Protein AF-L8M7I9-F1 (afdb_monomer_lite)

pLDDT: mean 81.54, std 13.96, range [39.84, 97.38]

Sequence (229 aa):
MDALLEDIPALEISTTIVREIIPEVFIPEEVYRAIYQISPSYLQSMAIDAGFCDHYFDLRRRLELQYALLVVNTESKLYNPRLKSAVQLDLPTLARSTTNWSDIPTRLPSPDSSSDRDRQILNKLLQETPFVITLRQLGKQKSFLDSRALTTQQIATADTPENQIPNDITYAKTSIKIDGKINNCYAQEILKLDAQAQQTIIELHNKGILAGEKQWHQFLGFILKTFNI

Structure (mmCIF, N/CA/C/O backbone):
data_AF-L8M7I9-F1
#
_entry.id   AF-L8M7I9-F1
#
loop_
_atom_site.group_PDB
_atom_site.id
_atom_site.type_symbol
_atom_site.label_atom_id
_atom_site.label_alt_id
_atom_site.label_comp_id
_atom_site.label_asym_id
_atom_site.label_entity_id
_atom_site.label_seq_id
_atom_site.pdbx_PDB_ins_code
_atom_site.Cartn_x
_atom_site.Cartn_y
_atom_site.Cartn_z
_atom_site.occupancy
_atom_site.B_iso_or_equiv
_atom_site.auth_seq_id
_atom_site.auth_comp_id
_atom_site.auth_asym_id
_atom_site.auth_atom_id
_atom_site.pdbx_PDB_model_num
ATOM 1 N N . MET A 1 1 ? -10.726 -33.485 4.332 1.00 40.16 1 MET A N 1
ATOM 2 C CA . MET A 1 1 ? -11.201 -32.494 5.318 1.00 40.16 1 MET A CA 1
ATOM 3 C C . MET A 1 1 ? -10.102 -32.134 6.306 1.00 40.16 1 MET A C 1
ATOM 5 O O . MET A 1 1 ? -9.855 -30.950 6.454 1.00 40.16 1 MET A O 1
ATOM 9 N N . ASP A 1 2 ? -9.397 -33.105 6.890 1.00 40.22 2 ASP A N 1
ATOM 10 C CA . ASP A 1 2 ? -8.416 -32.822 7.953 1.00 40.22 2 ASP A CA 1
ATOM 11 C C . ASP A 1 2 ? -7.074 -32.256 7.447 1.00 40.22 2 ASP A C 1
ATOM 13 O O . ASP A 1 2 ? -6.585 -31.273 7.985 1.00 40.22 2 ASP A O 1
ATOM 17 N N . ALA A 1 3 ? -6.546 -32.738 6.318 1.00 45.53 3 ALA A N 1
ATOM 18 C CA . ALA A 1 3 ? -5.186 -32.396 5.868 1.00 45.53 3 ALA A CA 1
ATOM 19 C C . ALA A 1 3 ? -4.921 -30.920 5.469 1.00 45.53 3 ALA A C 1
ATOM 21 O O . ALA A 1 3 ? -3.769 -30.534 5.326 1.00 45.53 3 ALA A O 1
ATOM 22 N N . LEU A 1 4 ? -5.954 -30.095 5.245 1.00 48.16 4 LEU A N 1
ATOM 23 C CA . LEU A 1 4 ? -5.812 -28.666 4.882 1.00 48.16 4 LEU A CA 1
ATOM 24 C C . LEU A 1 4 ? -6.061 -27.727 6.078 1.00 48.16 4 LEU A C 1
ATOM 26 O O . LEU A 1 4 ? -5.721 -26.549 6.023 1.00 48.16 4 LEU A O 1
ATOM 30 N N . LEU A 1 5 ? -6.664 -28.260 7.145 1.00 48.69 5 LEU A N 1
ATOM 31 C CA . LEU A 1 5 ? -6.941 -27.579 8.413 1.00 48.69 5 LEU A CA 1
ATOM 32 C C . LEU A 1 5 ? -5.945 -27.995 9.512 1.00 48.69 5 LEU A C 1
ATOM 34 O O . LEU A 1 5 ? -5.753 -27.239 10.458 1.00 48.69 5 LEU A O 1
ATOM 38 N N . GLU A 1 6 ? -5.288 -29.153 9.374 1.00 48.12 6 GLU A N 1
ATOM 39 C CA . GLU A 1 6 ? -4.226 -29.645 10.269 1.00 48.12 6 GLU A CA 1
ATOM 40 C C . GLU A 1 6 ? -2.960 -28.773 10.250 1.00 48.12 6 GLU A C 1
ATOM 42 O O . GLU A 1 6 ? -2.233 -28.738 11.240 1.00 48.12 6 GLU A O 1
ATOM 47 N N . ASP A 1 7 ? -2.736 -28.016 9.172 1.00 45.84 7 ASP A N 1
ATOM 48 C CA . ASP A 1 7 ? -1.602 -27.092 9.030 1.00 45.84 7 ASP A CA 1
ATOM 49 C C . ASP A 1 7 ? -1.909 -25.662 9.508 1.00 45.84 7 ASP A C 1
ATOM 51 O O . ASP A 1 7 ? -1.082 -24.765 9.340 1.00 45.84 7 ASP A O 1
ATOM 55 N N . ILE A 1 8 ? -3.079 -25.413 10.112 1.00 48.72 8 ILE A N 1
ATOM 56 C CA . ILE A 1 8 ? -3.334 -24.149 10.808 1.00 48.72 8 ILE A CA 1
ATOM 57 C C . ILE A 1 8 ? -2.686 -24.267 12.191 1.00 48.72 8 ILE A C 1
ATOM 59 O O . ILE A 1 8 ? -3.246 -24.937 13.066 1.00 48.72 8 ILE A O 1
ATOM 63 N N . PRO A 1 9 ? -1.510 -23.652 12.429 1.00 49.12 9 PRO A N 1
ATOM 64 C CA . PRO A 1 9 ? -0.929 -23.662 13.759 1.00 49.12 9 PRO A CA 1
ATOM 65 C C . PRO A 1 9 ? -1.951 -22.999 14.685 1.00 49.12 9 PRO A C 1
ATOM 67 O O . PRO A 1 9 ? -2.486 -21.953 14.333 1.00 49.12 9 PRO A O 1
ATOM 70 N N . ALA A 1 10 ? -2.266 -23.671 15.795 1.00 59.22 10 ALA A N 1
ATOM 71 C CA . ALA A 1 10 ? -3.228 -23.289 16.832 1.00 59.22 10 ALA A CA 1
ATOM 72 C C . ALA A 1 10 ? -3.786 -21.856 16.717 1.00 59.22 10 ALA A C 1
ATOM 74 O O . ALA A 1 10 ? -3.022 -20.897 16.807 1.00 59.22 10 ALA A O 1
ATOM 75 N N . LEU A 1 11 ? -5.115 -21.735 16.574 1.00 61.16 11 LEU A N 1
ATOM 76 C CA . LEU A 1 11 ? -5.864 -20.471 16.539 1.00 61.16 11 LEU A CA 1
ATOM 77 C C . LEU A 1 11 ? -5.237 -19.418 17.470 1.00 61.16 11 LEU A C 1
ATOM 79 O O . LEU A 1 11 ? -5.323 -19.520 18.695 1.00 61.16 11 LEU A O 1
ATOM 83 N N . GLU A 1 12 ? -4.603 -18.407 16.878 1.00 65.19 12 GLU A N 1
ATOM 84 C CA . GLU A 1 12 ? -3.910 -17.356 17.615 1.00 65.19 12 GLU A CA 1
ATOM 85 C C . GLU A 1 12 ? -4.828 -16.140 17.700 1.00 65.19 12 GLU A C 1
ATOM 87 O O . GLU A 1 12 ? -5.110 -15.485 16.692 1.00 65.19 12 GLU A O 1
ATOM 92 N N . ILE A 1 13 ? -5.295 -15.839 18.912 1.00 73.44 13 ILE A N 1
ATOM 93 C CA . ILE A 1 13 ? -6.098 -14.648 19.184 1.00 73.44 13 ILE A CA 1
ATOM 94 C C . ILE A 1 13 ? -5.199 -13.611 19.849 1.00 73.44 13 ILE A C 1
ATOM 96 O O . ILE A 1 13 ? -4.779 -13.773 20.994 1.00 73.44 13 ILE A O 1
ATOM 100 N N . SER A 1 14 ? -4.923 -12.528 19.132 1.00 77.31 14 SER A N 1
ATOM 101 C CA . SER A 1 14 ? -4.227 -11.359 19.663 1.00 77.31 14 SER A CA 1
ATOM 102 C C . SER A 1 14 ? -5.232 -10.249 19.935 1.00 77.31 14 SER A C 1
ATOM 104 O O . SER A 1 14 ? -6.015 -9.907 19.055 1.00 77.31 14 SER A O 1
ATOM 106 N N . THR A 1 15 ? -5.192 -9.661 21.131 1.00 80.19 15 THR A N 1
ATOM 107 C CA . THR A 1 15 ? -5.939 -8.436 21.442 1.00 80.19 15 THR A CA 1
ATOM 108 C C . THR A 1 15 ? -4.951 -7.337 21.788 1.00 80.19 15 THR A C 1
ATOM 110 O O . THR A 1 15 ? -4.121 -7.509 22.678 1.00 80.19 15 THR A O 1
ATOM 113 N N . THR A 1 16 ? -5.029 -6.206 21.096 1.00 82.00 16 THR A N 1
ATOM 114 C CA . THR A 1 16 ? -4.127 -5.071 21.310 1.00 82.00 16 THR A CA 1
ATOM 115 C C . THR A 1 16 ? -4.903 -3.774 21.488 1.00 82.00 16 THR A C 1
ATOM 117 O O . THR A 1 16 ? -5.971 -3.586 20.906 1.00 82.00 16 THR A O 1
ATOM 120 N N . ILE A 1 17 ? -4.369 -2.869 22.308 1.00 79.56 17 ILE A N 1
ATOM 121 C CA . ILE A 1 17 ? -4.844 -1.487 22.376 1.00 79.56 17 ILE A CA 1
ATOM 122 C C . ILE A 1 17 ? -3.886 -0.662 21.525 1.00 79.56 17 ILE A C 1
ATOM 124 O O . ILE A 1 17 ? -2.680 -0.647 21.768 1.00 79.56 17 ILE A O 1
ATOM 128 N N . VAL A 1 18 ? -4.420 -0.022 20.494 1.00 76.44 18 VAL A N 1
ATOM 129 C CA . VAL A 1 18 ? -3.673 0.804 19.548 1.00 76.44 18 VAL A CA 1
ATOM 130 C C . VAL A 1 18 ? -4.063 2.255 19.734 1.00 76.44 18 VAL A C 1
ATOM 132 O O . VAL A 1 18 ? -5.172 2.549 20.160 1.00 76.44 18 VAL A O 1
ATOM 135 N N . ARG A 1 19 ? -3.167 3.176 19.382 1.00 71.38 19 ARG A N 1
ATOM 136 C CA . ARG A 1 19 ? -3.465 4.608 19.477 1.00 71.38 19 ARG A CA 1
ATOM 137 C C . ARG A 1 19 ? -4.706 4.995 18.672 1.00 71.38 19 ARG A C 1
ATOM 139 O O . ARG A 1 19 ? -5.503 5.762 19.161 1.00 71.38 19 ARG A O 1
ATOM 146 N N . GLU A 1 20 ? -4.851 4.462 17.463 1.00 72.44 20 GLU A N 1
ATOM 147 C CA . GLU A 1 20 ? -5.967 4.758 16.565 1.00 72.44 20 GLU A CA 1
ATOM 148 C C . GLU A 1 20 ? -6.210 3.552 15.649 1.00 72.44 20 GLU A C 1
ATOM 150 O O . GLU A 1 20 ? -5.264 2.866 15.244 1.00 72.44 20 GLU A O 1
ATOM 155 N N . ILE A 1 21 ? -7.473 3.292 15.307 1.00 71.38 21 ILE A N 1
ATOM 156 C CA . ILE A 1 21 ? -7.848 2.302 14.297 1.00 71.38 21 ILE A CA 1
ATOM 157 C C . ILE A 1 21 ? -8.252 3.033 13.020 1.00 71.38 21 ILE A C 1
ATOM 159 O O . ILE A 1 21 ? -9.272 3.710 12.981 1.00 71.38 21 ILE A O 1
ATOM 163 N N . ILE A 1 22 ? -7.485 2.823 11.952 1.00 66.38 22 ILE A N 1
ATOM 164 C CA . ILE A 1 22 ? -7.738 3.459 10.657 1.00 66.38 22 ILE A CA 1
ATOM 165 C C . ILE A 1 22 ? -8.688 2.568 9.820 1.00 66.38 22 ILE A C 1
ATOM 167 O O . ILE A 1 22 ? -8.378 1.380 9.605 1.00 66.38 22 ILE A O 1
ATOM 171 N N . PRO A 1 23 ? -9.840 3.091 9.343 1.00 57.62 23 PRO A N 1
ATOM 172 C CA . PRO A 1 23 ? -10.726 2.379 8.424 1.00 57.62 23 PRO A CA 1
ATOM 173 C C . PRO A 1 23 ? -10.006 2.111 7.096 1.00 57.62 23 PRO A C 1
ATOM 175 O O . PRO A 1 23 ? -9.506 3.021 6.442 1.00 57.62 23 PRO A O 1
ATOM 178 N N . GLU A 1 24 ? -9.931 0.847 6.678 1.00 62.91 24 GLU A N 1
ATOM 179 C CA . GLU A 1 24 ? -9.216 0.457 5.455 1.00 62.91 24 GLU A CA 1
ATOM 180 C C . GLU A 1 24 ? -10.168 0.388 4.254 1.00 62.91 24 GLU A C 1
ATOM 182 O O . GLU A 1 24 ? -10.513 -0.696 3.783 1.00 62.91 24 GLU A O 1
ATOM 187 N N . VAL A 1 25 ? -10.567 1.542 3.716 1.00 72.00 25 VAL A N 1
ATOM 188 C CA . VAL A 1 25 ? -11.048 1.592 2.328 1.00 72.00 25 VAL A CA 1
ATOM 189 C C . VAL A 1 25 ? -9.819 1.717 1.435 1.00 72.00 25 VAL A C 1
ATOM 191 O O . VAL A 1 25 ? -9.182 2.761 1.357 1.00 72.00 25 VAL A O 1
ATOM 194 N N . PHE A 1 26 ? -9.423 0.610 0.807 1.00 85.62 26 PHE A N 1
ATOM 195 C CA . PHE A 1 26 ? -8.284 0.603 -0.107 1.00 85.62 26 PHE A CA 1
ATOM 196 C C . PHE A 1 26 ? -8.758 0.812 -1.542 1.00 85.62 26 PHE A C 1
ATOM 198 O O . PHE A 1 26 ? -9.258 -0.122 -2.172 1.00 85.62 26 PHE A O 1
ATOM 205 N N . ILE A 1 27 ? -8.541 2.019 -2.057 1.00 90.69 27 ILE A N 1
ATOM 206 C CA . ILE A 1 27 ? -8.715 2.355 -3.469 1.00 90.69 27 ILE A CA 1
ATOM 207 C C . ILE A 1 27 ? -7.311 2.442 -4.092 1.00 90.69 27 ILE A C 1
ATOM 209 O O . ILE A 1 27 ? -6.554 3.353 -3.747 1.00 90.69 27 ILE A O 1
ATOM 213 N N . PRO A 1 28 ? -6.917 1.500 -4.977 1.00 93.12 28 PRO A N 1
ATOM 214 C CA . PRO A 1 28 ? -5.547 1.423 -5.486 1.00 93.12 28 PRO A CA 1
ATOM 215 C C . PRO A 1 28 ? -5.057 2.730 -6.111 1.00 93.12 28 PRO A C 1
ATOM 217 O O . PRO A 1 28 ? -3.949 3.166 -5.824 1.00 93.12 28 PRO A O 1
ATOM 220 N N . GLU A 1 29 ? -5.880 3.375 -6.936 1.00 94.25 29 GLU A N 1
ATOM 221 C CA . GLU A 1 29 ? -5.487 4.599 -7.637 1.00 94.25 29 GLU A CA 1
ATOM 222 C C . GLU A 1 29 ? -5.245 5.773 -6.677 1.00 94.25 29 GLU A C 1
ATOM 224 O O . GLU A 1 29 ? -4.268 6.504 -6.837 1.00 94.25 29 GLU A O 1
ATOM 229 N N . GLU A 1 30 ? -6.079 5.928 -5.647 1.00 94.12 30 GLU A N 1
ATOM 230 C CA . GLU A 1 30 ? -5.921 6.977 -4.634 1.00 94.12 30 GLU A CA 1
ATOM 231 C C . GLU A 1 30 ? -4.661 6.761 -3.799 1.00 94.12 30 GLU A C 1
ATOM 233 O O . GLU A 1 30 ? -3.869 7.684 -3.616 1.00 94.12 30 GLU A O 1
ATOM 238 N N . VAL A 1 31 ? -4.424 5.525 -3.350 1.00 94.69 31 VAL A N 1
ATOM 239 C CA . VAL A 1 31 ? -3.223 5.181 -2.578 1.00 94.69 31 VAL A CA 1
ATOM 240 C C . VAL A 1 31 ? -1.967 5.351 -3.427 1.00 94.69 31 VAL A C 1
ATOM 242 O O . VAL A 1 31 ? -0.975 5.913 -2.961 1.00 94.69 31 VAL A O 1
ATOM 245 N N . TYR A 1 32 ? -2.015 4.917 -4.688 1.00 97.38 32 TYR A N 1
ATOM 246 C CA . TYR A 1 32 ? -0.938 5.125 -5.648 1.00 97.38 32 TYR A CA 1
ATOM 247 C C . TYR A 1 32 ? -0.628 6.609 -5.811 1.00 97.38 32 TYR A C 1
ATOM 249 O O . TYR A 1 32 ? 0.518 7.009 -5.642 1.00 97.38 32 TYR A O 1
ATOM 257 N N . ARG A 1 33 ? -1.645 7.434 -6.073 1.00 96.12 33 ARG A N 1
ATOM 258 C CA . ARG A 1 33 ? -1.518 8.886 -6.225 1.00 96.12 33 ARG A CA 1
ATOM 259 C C . ARG A 1 33 ? -0.955 9.545 -4.965 1.00 96.12 33 ARG A C 1
ATOM 261 O O . ARG A 1 33 ? -0.038 10.352 -5.073 1.00 96.12 33 ARG A O 1
ATOM 268 N N . ALA A 1 34 ? -1.442 9.164 -3.787 1.00 94.56 34 ALA A N 1
ATOM 269 C CA . ALA A 1 34 ? -0.998 9.717 -2.509 1.00 94.56 34 ALA A CA 1
ATOM 270 C C . ALA A 1 34 ? 0.479 9.416 -2.213 1.00 94.56 34 ALA A C 1
ATOM 272 O O . ALA A 1 34 ? 1.194 10.279 -1.712 1.00 94.56 34 ALA A O 1
ATOM 273 N N . ILE A 1 35 ? 0.957 8.207 -2.525 1.00 96.50 35 ILE A N 1
ATOM 274 C CA . ILE A 1 35 ? 2.379 7.855 -2.377 1.00 96.50 35 ILE A CA 1
ATOM 275 C C . ILE A 1 35 ? 3.199 8.469 -3.516 1.00 96.50 35 ILE A C 1
ATOM 277 O O . ILE A 1 35 ? 4.334 8.895 -3.308 1.00 96.50 35 ILE A O 1
ATOM 281 N N . TYR A 1 36 ? 2.627 8.557 -4.719 1.00 95.88 36 TYR A N 1
ATOM 282 C CA . TYR A 1 36 ? 3.284 9.163 -5.865 1.00 95.88 36 TYR A CA 1
ATOM 283 C C . TYR A 1 36 ? 3.577 10.654 -5.605 1.00 95.88 36 TYR A C 1
ATOM 285 O O . TYR A 1 36 ? 4.652 11.154 -5.910 1.00 95.88 36 TYR A O 1
ATOM 293 N N . GLN A 1 37 ? 2.678 11.401 -4.985 1.00 94.25 37 GLN A N 1
ATOM 294 C CA . GLN A 1 37 ? 2.908 12.834 -4.776 1.00 94.25 37 GLN A CA 1
ATOM 295 C C . GLN A 1 37 ? 4.008 13.159 -3.752 1.00 94.25 37 GLN A C 1
ATOM 297 O O . GLN A 1 37 ? 4.441 14.307 -3.694 1.00 94.25 37 GLN A O 1
ATOM 302 N N . ILE A 1 38 ? 4.502 12.171 -2.992 1.00 93.69 38 ILE A N 1
ATOM 303 C CA . ILE A 1 38 ? 5.570 12.373 -2.008 1.00 93.69 38 ILE A CA 1
ATOM 304 C C . ILE A 1 38 ? 6.828 12.918 -2.694 1.00 93.69 38 ILE A C 1
ATOM 306 O O . ILE A 1 38 ? 7.495 12.243 -3.479 1.00 93.69 38 ILE A O 1
ATOM 310 N N . SER A 1 39 ? 7.164 14.148 -2.330 1.00 91.06 39 SER A N 1
ATOM 311 C CA . SER A 1 39 ? 8.337 14.897 -2.764 1.00 91.06 39 SER A CA 1
ATOM 312 C C . SER A 1 39 ? 8.747 15.873 -1.652 1.00 91.06 39 SER A C 1
ATOM 314 O O . SER A 1 39 ? 7.944 16.133 -0.748 1.00 91.06 39 SER A O 1
ATOM 316 N N . PRO A 1 40 ? 9.961 16.452 -1.696 1.00 89.62 40 PRO A N 1
ATOM 317 C CA . PRO A 1 40 ? 10.368 17.451 -0.709 1.00 89.62 40 PRO A CA 1
ATOM 318 C C . PRO A 1 40 ? 9.389 18.632 -0.615 1.00 89.62 40 PRO A C 1
ATOM 320 O O . PRO A 1 40 ? 9.014 19.034 0.483 1.00 89.62 40 PRO A O 1
ATOM 323 N N . SER A 1 41 ? 8.909 19.140 -1.756 1.00 89.88 41 SER A N 1
ATOM 324 C CA . SER A 1 41 ? 7.945 20.246 -1.795 1.00 89.88 41 SER A CA 1
A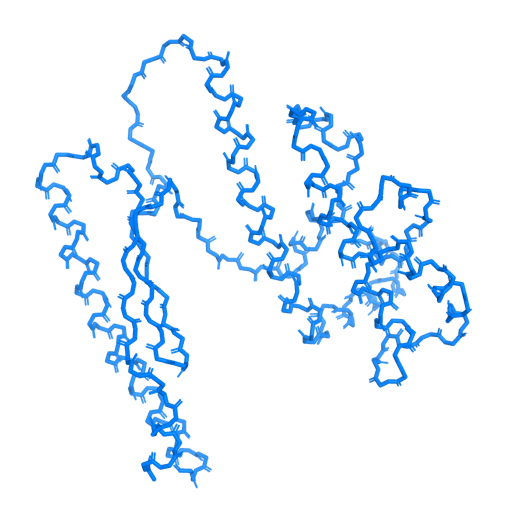TOM 325 C C . SER A 1 41 ? 6.566 19.848 -1.266 1.00 89.88 41 SER A C 1
ATOM 327 O O . SER A 1 41 ? 5.930 20.636 -0.569 1.00 89.88 41 SER A O 1
ATOM 329 N N . TYR A 1 42 ? 6.119 18.620 -1.539 1.00 90.38 42 TYR A N 1
ATOM 330 C CA . TYR A 1 42 ? 4.871 18.088 -0.995 1.00 90.38 42 TYR A CA 1
ATOM 331 C C . TYR A 1 42 ? 4.918 18.004 0.536 1.00 90.38 42 TYR A C 1
ATOM 333 O O . TYR A 1 42 ? 4.043 18.551 1.205 1.00 90.38 42 TYR A O 1
ATOM 341 N N . LEU A 1 43 ? 5.971 17.406 1.104 1.00 90.62 43 LEU A N 1
ATOM 342 C CA . LEU A 1 43 ? 6.115 17.270 2.559 1.00 90.62 43 LEU A CA 1
ATOM 343 C C . LEU A 1 43 ? 6.248 18.630 3.254 1.00 90.62 43 LEU A C 1
ATOM 345 O O . LEU A 1 43 ? 5.651 18.839 4.310 1.00 90.62 43 LEU A O 1
ATOM 349 N N . GLN A 1 44 ? 6.951 19.577 2.626 1.00 88.69 44 GLN A N 1
ATOM 350 C CA . GLN A 1 44 ? 7.037 20.952 3.113 1.00 88.69 44 GLN A CA 1
ATOM 351 C C . GLN A 1 44 ? 5.666 21.642 3.121 1.00 88.69 44 GLN A C 1
ATOM 353 O O . GLN A 1 44 ? 5.323 22.300 4.100 1.00 88.69 44 GLN A O 1
ATOM 358 N N . SER A 1 45 ? 4.860 21.470 2.066 1.00 88.44 45 SER A N 1
ATOM 359 C CA . SER A 1 45 ? 3.509 22.050 1.993 1.00 88.44 45 SER A CA 1
ATOM 360 C C . SER A 1 45 ? 2.555 21.489 3.051 1.00 88.44 45 SER A C 1
ATOM 362 O O . SER A 1 45 ? 1.652 22.188 3.501 1.00 88.44 45 SER A O 1
ATOM 364 N N . MET A 1 46 ? 2.792 20.251 3.490 1.00 84.25 46 MET A N 1
ATOM 365 C CA . MET A 1 46 ? 2.050 19.594 4.566 1.00 84.25 46 MET A CA 1
ATOM 366 C C . MET A 1 46 ? 2.616 19.887 5.967 1.00 84.25 46 MET A C 1
ATOM 368 O O . MET A 1 46 ? 2.133 19.325 6.950 1.00 84.25 46 MET A O 1
ATOM 372 N N . ALA A 1 47 ? 3.644 20.741 6.065 1.00 84.50 47 ALA A N 1
ATOM 373 C CA . ALA A 1 47 ? 4.352 21.062 7.304 1.00 84.50 47 ALA A CA 1
ATOM 374 C C . ALA A 1 47 ? 4.840 19.815 8.073 1.00 84.50 47 ALA A C 1
ATOM 376 O O . ALA A 1 47 ? 4.861 19.800 9.306 1.00 84.50 47 ALA A O 1
ATOM 377 N N . ILE A 1 48 ? 5.205 18.749 7.352 1.00 85.00 48 ILE A N 1
ATOM 378 C CA . ILE A 1 48 ? 5.700 17.509 7.958 1.00 85.00 48 ILE A CA 1
ATOM 379 C C . ILE A 1 48 ? 7.059 17.780 8.603 1.00 85.00 48 ILE A C 1
ATOM 381 O O . ILE A 1 48 ? 7.945 18.374 7.988 1.00 85.00 48 ILE A O 1
ATOM 385 N N . ASP A 1 49 ? 7.216 17.332 9.847 1.00 81.75 49 ASP A N 1
ATOM 386 C CA . ASP A 1 49 ? 8.476 17.454 10.572 1.00 81.75 49 ASP A CA 1
ATOM 387 C C . ASP A 1 49 ? 9.602 16.675 9.871 1.00 81.75 49 ASP A C 1
ATOM 389 O O . ASP A 1 49 ? 9.402 15.569 9.356 1.00 81.75 49 ASP A O 1
ATOM 393 N N . ALA A 1 50 ? 10.806 17.255 9.876 1.00 82.06 50 ALA A N 1
ATOM 394 C CA . ALA A 1 50 ? 11.965 16.713 9.174 1.00 82.06 50 ALA A CA 1
ATOM 395 C C . ALA A 1 50 ? 12.311 15.276 9.605 1.00 82.06 50 ALA A C 1
ATOM 397 O O . ALA A 1 50 ? 12.776 14.491 8.780 1.00 82.06 50 ALA A O 1
ATOM 398 N N . GLY A 1 51 ? 12.027 14.901 10.858 1.00 83.06 51 GLY A N 1
ATOM 399 C CA . GLY A 1 51 ? 12.251 13.556 11.384 1.00 83.06 51 GLY A CA 1
ATOM 400 C C . GLY A 1 51 ? 11.364 12.478 10.753 1.00 83.06 51 GLY A C 1
ATOM 401 O O . GLY A 1 51 ? 11.696 11.297 10.834 1.00 83.06 51 GLY A O 1
ATOM 402 N N . PHE A 1 52 ? 10.263 12.849 10.091 1.00 84.06 52 PHE A N 1
ATOM 403 C CA . PHE A 1 52 ? 9.403 11.905 9.370 1.00 84.06 52 PHE A CA 1
ATOM 404 C C . PHE A 1 52 ? 9.687 11.846 7.868 1.00 84.06 52 PHE A C 1
ATOM 406 O O . PHE A 1 52 ? 9.276 10.880 7.221 1.00 84.06 52 PHE A O 1
ATOM 413 N N . CYS A 1 53 ? 10.390 12.831 7.302 1.00 88.38 53 CYS A N 1
ATOM 414 C CA . CYS A 1 53 ? 10.595 12.942 5.857 1.00 88.38 53 CYS A CA 1
ATOM 415 C C . CYS A 1 53 ? 11.226 11.686 5.244 1.00 88.38 53 CYS A C 1
ATOM 417 O O . CYS A 1 53 ? 10.721 11.179 4.242 1.00 88.38 53 CYS A O 1
ATOM 419 N N . ASP A 1 54 ? 12.253 11.122 5.883 1.00 88.62 54 ASP A N 1
ATOM 420 C CA . ASP A 1 54 ? 12.925 9.907 5.403 1.00 88.62 54 ASP A CA 1
ATOM 421 C C . ASP A 1 54 ? 11.977 8.706 5.314 1.00 88.62 54 ASP A C 1
ATOM 423 O O . ASP A 1 54 ? 12.056 7.908 4.377 1.00 88.62 54 ASP A O 1
ATOM 427 N N . HIS A 1 55 ? 11.023 8.597 6.242 1.00 90.25 55 HIS A N 1
ATOM 428 C CA . HIS A 1 55 ? 10.024 7.533 6.220 1.00 90.25 55 HIS A CA 1
ATOM 429 C C . HIS A 1 55 ? 9.044 7.686 5.054 1.00 90.25 55 HIS A C 1
ATOM 431 O O . HIS A 1 55 ? 8.686 6.691 4.424 1.00 90.25 55 HIS A O 1
ATOM 437 N N . TYR A 1 56 ? 8.643 8.913 4.716 1.00 92.56 56 TYR A N 1
ATOM 438 C CA . TYR A 1 56 ? 7.828 9.169 3.527 1.00 92.56 56 TYR A CA 1
ATOM 439 C C . TYR A 1 56 ? 8.607 8.894 2.239 1.00 92.56 56 TYR A C 1
ATOM 441 O O . TYR A 1 56 ? 8.088 8.249 1.323 1.00 92.56 56 TYR A O 1
ATOM 449 N N . PHE A 1 57 ? 9.866 9.327 2.171 1.00 92.12 57 PHE A N 1
ATOM 450 C CA . PHE A 1 57 ? 10.736 9.039 1.036 1.00 92.12 57 PHE A CA 1
ATOM 451 C C . PHE A 1 57 ? 10.945 7.536 0.840 1.00 92.12 57 PHE A C 1
ATOM 453 O O . PHE A 1 57 ? 10.923 7.068 -0.298 1.00 92.12 57 PHE A O 1
ATOM 460 N N . ASP A 1 58 ? 11.046 6.754 1.917 1.00 92.19 58 ASP A N 1
ATOM 461 C CA . ASP A 1 58 ? 11.115 5.295 1.820 1.00 92.19 58 ASP A CA 1
ATOM 462 C C . ASP A 1 58 ? 9.867 4.683 1.163 1.00 92.19 58 ASP A C 1
ATOM 464 O O . ASP A 1 58 ? 9.987 3.777 0.333 1.00 92.19 58 ASP A O 1
ATOM 468 N N . LEU A 1 59 ? 8.669 5.202 1.460 1.00 94.50 59 LEU A N 1
ATOM 469 C CA . LEU A 1 59 ? 7.437 4.745 0.806 1.00 94.50 59 LEU A CA 1
ATOM 470 C C . LEU A 1 59 ? 7.490 4.971 -0.705 1.00 94.50 59 LEU A C 1
ATOM 472 O O . LEU A 1 59 ? 7.198 4.054 -1.479 1.00 94.50 59 LEU A O 1
ATOM 476 N N . ARG A 1 60 ? 7.898 6.174 -1.129 1.00 94.75 60 ARG A N 1
ATOM 477 C CA . ARG A 1 60 ? 8.027 6.519 -2.549 1.00 94.75 60 ARG A CA 1
ATOM 478 C C . ARG A 1 60 ? 9.103 5.676 -3.236 1.00 94.75 60 ARG A C 1
ATOM 480 O O . ARG A 1 60 ? 8.845 5.129 -4.306 1.00 94.75 60 ARG A O 1
ATOM 487 N N . ARG A 1 61 ? 10.265 5.493 -2.605 1.00 94.50 61 ARG A N 1
ATOM 488 C CA . ARG A 1 61 ? 11.345 4.619 -3.092 1.00 94.50 61 ARG A CA 1
ATOM 489 C C . ARG A 1 61 ? 10.861 3.187 -3.303 1.00 94.50 61 ARG A C 1
ATOM 491 O O . ARG A 1 61 ? 11.138 2.579 -4.333 1.00 94.50 61 ARG A O 1
ATOM 498 N N . ARG A 1 62 ? 10.137 2.623 -2.334 1.00 94.56 62 ARG A N 1
ATOM 499 C CA . ARG A 1 62 ? 9.628 1.247 -2.421 1.00 94.56 62 ARG A CA 1
ATOM 500 C C . ARG A 1 62 ? 8.582 1.098 -3.518 1.00 94.56 62 ARG A C 1
ATOM 502 O O . ARG A 1 62 ? 8.570 0.061 -4.175 1.00 94.56 62 ARG A O 1
ATOM 509 N N . LEU A 1 63 ? 7.761 2.120 -3.755 1.00 96.25 63 LEU A N 1
ATOM 510 C CA . LEU A 1 63 ? 6.847 2.153 -4.897 1.00 96.25 63 LEU A CA 1
ATOM 511 C C . LEU A 1 63 ? 7.613 2.101 -6.234 1.00 96.25 63 LEU A C 1
ATOM 513 O O . LEU A 1 63 ? 7.288 1.275 -7.088 1.00 96.25 63 LEU A O 1
ATOM 517 N N . GLU A 1 64 ? 8.661 2.919 -6.387 1.00 95.31 64 GLU A N 1
ATOM 518 C CA . GLU A 1 64 ? 9.550 2.909 -7.565 1.00 95.31 64 GLU A CA 1
ATOM 519 C C . GLU A 1 64 ? 10.224 1.545 -7.755 1.00 95.31 64 GLU A C 1
ATOM 521 O O . GLU A 1 64 ? 10.224 1.000 -8.857 1.00 95.31 64 GLU A O 1
ATOM 526 N N . LEU A 1 65 ? 10.750 0.957 -6.676 1.00 94.88 65 LEU A N 1
ATOM 527 C CA . LEU A 1 65 ? 11.393 -0.356 -6.704 1.00 94.88 65 LEU A CA 1
ATOM 528 C C . LEU A 1 65 ? 10.440 -1.445 -7.206 1.00 94.88 65 LEU A C 1
ATOM 530 O O . LEU A 1 65 ? 10.825 -2.249 -8.053 1.00 94.88 65 LEU A O 1
ATOM 534 N N . GLN A 1 66 ? 9.199 -1.479 -6.715 1.00 95.81 66 GLN A N 1
ATOM 535 C CA . GLN A 1 66 ? 8.229 -2.483 -7.161 1.00 95.81 66 GLN A CA 1
ATOM 536 C C . GLN A 1 66 ? 7.909 -2.350 -8.646 1.00 95.81 66 GLN A C 1
ATOM 538 O O . GLN A 1 66 ? 7.871 -3.347 -9.366 1.00 95.81 66 GLN A O 1
ATOM 543 N N . TYR A 1 67 ? 7.735 -1.122 -9.129 1.00 95.75 67 TYR A N 1
ATOM 544 C CA . TYR A 1 67 ? 7.532 -0.893 -10.553 1.00 95.75 67 TYR A CA 1
ATOM 545 C C . TYR A 1 67 ? 8.763 -1.290 -11.381 1.00 95.75 67 TYR A C 1
ATOM 547 O O . TYR A 1 67 ? 8.634 -1.976 -12.394 1.00 95.75 67 TYR A O 1
ATOM 555 N N . ALA A 1 68 ? 9.967 -0.940 -10.924 1.00 95.00 68 ALA A N 1
ATOM 556 C CA . ALA A 1 68 ? 11.224 -1.321 -11.563 1.00 95.00 68 ALA A CA 1
ATOM 557 C C . ALA A 1 68 ? 11.364 -2.846 -11.713 1.00 95.00 68 ALA A C 1
ATOM 559 O O . ALA A 1 68 ? 11.733 -3.324 -12.788 1.00 95.00 68 ALA A O 1
ATOM 560 N N . LEU A 1 69 ? 11.014 -3.617 -10.677 1.00 95.00 69 LEU A N 1
ATOM 561 C CA . LEU A 1 69 ? 11.023 -5.084 -10.722 1.00 95.00 69 LEU A CA 1
ATOM 562 C C . LEU A 1 69 ? 10.055 -5.636 -11.779 1.00 95.00 69 LEU A C 1
ATOM 564 O O . LEU A 1 69 ? 10.407 -6.561 -12.511 1.00 95.00 69 LEU A O 1
ATOM 568 N N . LEU A 1 70 ? 8.870 -5.039 -11.921 1.00 95.12 70 LEU A N 1
ATOM 569 C CA . LEU A 1 70 ? 7.901 -5.428 -12.949 1.00 95.12 70 LEU A CA 1
ATOM 570 C C . LEU A 1 70 ? 8.357 -5.091 -14.369 1.00 95.12 70 LEU A C 1
ATOM 572 O O . LEU A 1 70 ? 8.029 -5.825 -15.297 1.00 95.12 70 LEU A O 1
ATOM 576 N N . VAL A 1 71 ? 9.110 -4.007 -14.549 1.00 94.62 71 VAL A N 1
ATOM 577 C CA . VAL A 1 71 ? 9.636 -3.597 -15.859 1.00 94.62 71 VAL A CA 1
ATOM 578 C C . VAL A 1 71 ? 10.723 -4.551 -16.365 1.00 94.62 71 VAL A C 1
ATOM 580 O O . VAL A 1 71 ? 10.845 -4.760 -17.574 1.00 94.62 71 VAL A O 1
ATOM 583 N N . VAL A 1 72 ? 11.513 -5.147 -15.465 1.00 94.69 72 VAL A N 1
ATOM 584 C CA . VAL A 1 72 ? 12.598 -6.078 -15.833 1.00 94.69 72 VAL A CA 1
ATOM 585 C C . VAL A 1 72 ? 12.173 -7.548 -15.854 1.00 94.69 72 VAL A C 1
ATOM 587 O O . VAL A 1 72 ? 12.877 -8.356 -16.463 1.00 94.69 72 VAL A O 1
ATOM 590 N N . ASN A 1 73 ? 11.049 -7.896 -15.222 1.00 93.38 73 ASN A N 1
ATOM 591 C CA . ASN A 1 73 ? 10.514 -9.255 -15.188 1.00 93.38 73 ASN A CA 1
ATOM 592 C C . ASN A 1 73 ? 9.845 -9.614 -16.524 1.00 93.38 73 ASN A C 1
ATOM 594 O O . ASN A 1 73 ? 8.871 -8.980 -16.906 1.00 93.38 73 ASN A O 1
ATOM 598 N N . THR A 1 74 ? 10.324 -10.656 -17.203 1.00 93.75 74 THR A N 1
ATOM 599 C CA . THR A 1 74 ? 9.794 -11.118 -18.499 1.00 93.75 74 THR A CA 1
ATOM 600 C C . THR A 1 74 ? 8.378 -11.689 -18.436 1.00 93.75 74 THR A C 1
ATOM 602 O O . THR A 1 74 ? 7.716 -11.760 -19.466 1.00 93.75 74 THR A O 1
ATOM 605 N N . GLU A 1 75 ? 7.908 -12.090 -17.255 1.00 91.88 75 GLU A N 1
ATOM 606 C CA . GLU A 1 75 ? 6.559 -12.636 -17.045 1.00 91.88 75 GLU A CA 1
ATOM 607 C C . GLU A 1 75 ? 5.514 -11.545 -16.756 1.00 91.88 75 GLU A C 1
ATOM 609 O O . GLU A 1 75 ? 4.311 -11.794 -16.793 1.00 91.88 75 GLU A O 1
ATOM 614 N N . SER A 1 76 ? 5.965 -10.321 -16.477 1.00 91.81 76 SER A N 1
ATOM 615 C CA . SER A 1 76 ? 5.104 -9.177 -16.181 1.00 91.81 76 SER A CA 1
ATOM 616 C C . SER A 1 76 ? 4.505 -8.585 -17.457 1.00 91.81 76 SER A C 1
ATOM 618 O O . SER A 1 76 ? 5.197 -8.411 -18.464 1.00 91.81 76 SER A O 1
ATOM 620 N N . LYS A 1 77 ? 3.242 -8.138 -17.407 1.00 91.00 77 LYS A N 1
ATOM 621 C CA . LYS A 1 77 ? 2.610 -7.408 -18.528 1.00 91.00 77 LYS A CA 1
ATOM 622 C C . LYS A 1 77 ? 3.230 -6.028 -18.763 1.00 91.00 77 LYS A C 1
ATOM 624 O O . LYS A 1 77 ? 2.935 -5.380 -19.770 1.00 91.00 77 LYS A O 1
ATOM 629 N N . LEU A 1 78 ? 4.050 -5.570 -17.819 1.00 93.19 78 LEU A N 1
ATOM 630 C CA . LEU A 1 78 ? 4.791 -4.315 -17.862 1.00 93.19 78 LEU A CA 1
ATOM 631 C C . LEU A 1 78 ? 6.255 -4.495 -18.270 1.00 93.19 78 LEU A C 1
ATOM 633 O O . LEU A 1 78 ? 6.995 -3.509 -18.279 1.00 93.19 78 LEU A O 1
ATOM 637 N N . TYR A 1 79 ? 6.670 -5.716 -18.629 1.00 94.00 79 TYR A N 1
ATOM 638 C CA . TYR A 1 79 ? 8.011 -5.967 -19.138 1.00 94.00 79 TYR A CA 1
ATOM 639 C C . TYR A 1 79 ? 8.361 -4.996 -20.271 1.00 94.00 79 TYR A C 1
ATOM 641 O O . TYR A 1 79 ? 7.637 -4.887 -21.265 1.00 94.00 79 TYR A O 1
ATOM 649 N N . ASN A 1 80 ? 9.495 -4.304 -20.146 1.00 92.38 80 ASN A N 1
ATOM 650 C CA . ASN A 1 80 ? 9.972 -3.389 -21.175 1.00 92.38 80 ASN A CA 1
ATOM 651 C C . ASN A 1 80 ? 11.465 -3.617 -21.467 1.00 92.38 80 ASN A C 1
ATOM 653 O O . ASN A 1 80 ? 12.327 -3.130 -20.727 1.00 92.38 80 ASN A O 1
ATOM 657 N N . PRO A 1 81 ? 11.810 -4.284 -22.587 1.00 91.56 81 PRO A N 1
ATOM 658 C CA . PRO A 1 81 ? 13.199 -4.594 -22.918 1.00 91.56 81 PRO A CA 1
ATOM 659 C C . PRO A 1 81 ? 14.044 -3.342 -23.178 1.00 91.56 81 PRO A C 1
ATOM 661 O O . PRO A 1 81 ? 15.251 -3.373 -22.958 1.00 91.56 81 PRO A O 1
ATOM 664 N N . ARG A 1 82 ? 13.429 -2.225 -23.594 1.00 92.06 82 ARG A N 1
ATOM 665 C CA . ARG A 1 82 ? 14.142 -0.961 -23.846 1.00 92.06 82 ARG A CA 1
ATOM 666 C C . ARG A 1 82 ? 14.606 -0.295 -22.556 1.00 92.06 82 ARG A C 1
ATOM 668 O O . ARG A 1 82 ? 15.626 0.380 -22.554 1.00 92.06 82 ARG A O 1
ATOM 675 N N . LEU A 1 83 ? 13.854 -0.479 -21.472 1.00 89.69 83 LEU A N 1
ATOM 676 C CA . LEU A 1 83 ? 14.175 0.097 -20.167 1.00 89.69 83 LEU A CA 1
ATOM 677 C C . LEU A 1 83 ? 15.017 -0.842 -19.301 1.00 89.69 83 LEU A C 1
ATOM 679 O O . LEU A 1 83 ? 15.606 -0.384 -18.326 1.00 89.69 83 LEU A O 1
ATOM 683 N N . LYS A 1 84 ? 15.115 -2.128 -19.662 1.00 91.25 84 LYS A N 1
ATOM 684 C CA . LYS A 1 84 ? 15.753 -3.169 -18.848 1.00 91.25 84 LYS A CA 1
ATOM 685 C C . LYS A 1 84 ? 17.148 -2.779 -18.356 1.00 91.25 84 LYS A C 1
ATOM 687 O O . LYS A 1 84 ? 17.376 -2.796 -17.154 1.00 91.25 84 LYS A O 1
ATOM 692 N N . SER A 1 85 ? 18.056 -2.401 -19.256 1.00 90.69 85 SER A N 1
ATOM 693 C CA . SER A 1 85 ? 19.444 -2.079 -18.891 1.00 90.69 85 SER A CA 1
ATOM 694 C C . SER A 1 85 ? 19.545 -0.861 -17.971 1.00 90.69 85 SER A C 1
ATOM 696 O O . SER A 1 85 ? 20.293 -0.893 -17.000 1.00 90.69 85 SER A O 1
ATOM 698 N N . ALA A 1 86 ? 18.759 0.187 -18.239 1.00 89.94 86 ALA A N 1
ATOM 699 C CA . ALA A 1 86 ? 18.739 1.389 -17.408 1.00 89.94 86 ALA A CA 1
ATOM 700 C C . ALA A 1 86 ? 18.160 1.103 -16.014 1.00 89.94 86 ALA A C 1
ATOM 702 O O . ALA A 1 86 ? 18.718 1.529 -15.012 1.00 89.94 86 ALA A O 1
ATOM 703 N N . VAL A 1 87 ? 17.070 0.334 -15.937 1.00 91.50 87 VAL A N 1
ATOM 704 C CA . VAL A 1 87 ? 16.457 -0.049 -14.658 1.00 91.50 87 VAL A CA 1
ATOM 705 C C . VAL A 1 87 ? 17.383 -0.960 -13.852 1.00 91.50 87 VAL A C 1
ATOM 707 O O . VAL A 1 87 ? 17.515 -0.780 -12.647 1.00 91.50 87 VAL A O 1
ATOM 710 N N . GLN A 1 88 ? 18.065 -1.907 -14.498 1.00 91.56 88 GLN A N 1
ATOM 711 C CA . GLN A 1 88 ? 19.012 -2.802 -13.829 1.00 91.56 88 GLN A CA 1
ATOM 712 C C . GLN A 1 88 ? 20.193 -2.062 -13.189 1.00 91.56 88 GLN A C 1
ATOM 714 O O . GLN A 1 88 ? 20.672 -2.508 -12.149 1.00 91.56 88 GLN A O 1
ATOM 719 N N . LEU A 1 89 ? 20.629 -0.941 -13.772 1.00 90.12 89 LEU A N 1
ATOM 720 C CA . LEU A 1 89 ? 21.671 -0.091 -13.194 1.00 90.12 89 LEU A CA 1
ATOM 721 C C . LEU A 1 89 ? 21.218 0.556 -11.875 1.00 90.12 89 LEU A C 1
ATOM 723 O O . LEU A 1 89 ? 22.001 0.653 -10.934 1.00 90.12 89 LEU A O 1
ATOM 727 N N . ASP A 1 90 ? 19.944 0.939 -11.798 1.00 90.31 90 ASP A N 1
ATOM 728 C CA . ASP A 1 90 ? 19.380 1.682 -10.669 1.00 90.31 90 ASP A CA 1
ATOM 729 C C . ASP A 1 90 ? 18.828 0.779 -9.556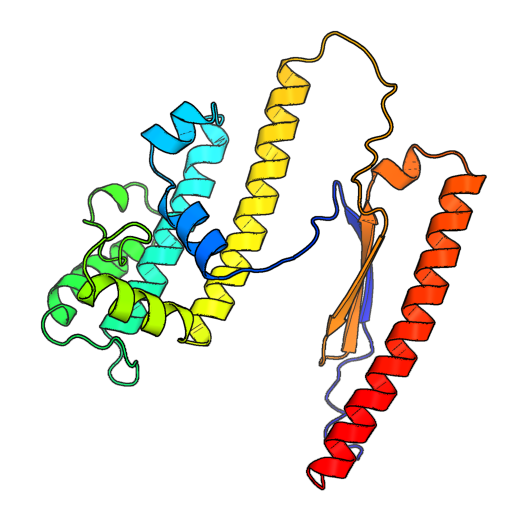 1.00 90.31 90 ASP A C 1
ATOM 731 O O . ASP A 1 90 ? 18.704 1.213 -8.408 1.00 90.31 90 ASP A O 1
ATOM 735 N N . LEU A 1 91 ? 18.505 -0.485 -9.864 1.00 90.19 91 LEU A N 1
ATOM 736 C CA . LEU A 1 91 ? 17.946 -1.451 -8.909 1.00 90.19 91 LEU A CA 1
ATOM 737 C C . LEU A 1 91 ? 18.751 -1.572 -7.601 1.00 90.19 91 LEU A C 1
ATOM 739 O O . LEU A 1 91 ? 18.119 -1.573 -6.545 1.00 90.19 91 LEU A O 1
ATOM 743 N N . PRO A 1 92 ? 20.099 -1.650 -7.601 1.00 89.94 92 PRO A N 1
ATOM 744 C CA . PRO A 1 92 ? 20.871 -1.712 -6.360 1.00 89.94 92 PRO A CA 1
ATOM 745 C C . PRO A 1 92 ? 20.665 -0.487 -5.463 1.00 89.94 92 PRO A C 1
ATOM 747 O O . PRO A 1 92 ? 20.591 -0.628 -4.242 1.00 89.94 92 PRO A O 1
ATOM 750 N N . THR A 1 93 ? 20.543 0.699 -6.060 1.00 88.69 93 THR A N 1
ATOM 751 C CA . THR A 1 93 ? 20.294 1.953 -5.339 1.00 88.69 93 THR A CA 1
ATOM 752 C C . THR A 1 93 ? 18.860 2.002 -4.824 1.00 88.69 93 THR A C 1
ATOM 754 O O . THR A 1 93 ? 18.648 2.304 -3.655 1.00 88.69 93 THR A O 1
ATOM 757 N N . LEU A 1 94 ? 17.877 1.615 -5.645 1.00 87.81 94 LEU A N 1
ATOM 758 C CA . LEU A 1 94 ? 16.469 1.542 -5.238 1.00 87.81 94 LEU A CA 1
ATOM 759 C C . LEU A 1 94 ? 16.218 0.486 -4.157 1.00 87.81 94 LEU A C 1
ATOM 761 O O . LEU A 1 94 ? 15.345 0.681 -3.319 1.00 87.81 94 LEU A O 1
ATOM 765 N N . ALA A 1 95 ? 16.964 -0.621 -4.150 1.00 87.38 95 ALA A N 1
ATOM 766 C CA . ALA A 1 95 ? 16.835 -1.684 -3.154 1.00 87.38 95 ALA A CA 1
ATOM 767 C C . ALA A 1 95 ? 17.368 -1.266 -1.776 1.00 87.38 95 ALA A C 1
ATOM 769 O O . ALA A 1 95 ? 16.846 -1.710 -0.749 1.00 87.38 95 ALA A O 1
ATOM 770 N N . ARG A 1 96 ? 18.365 -0.376 -1.734 1.00 83.94 96 ARG A N 1
ATOM 771 C CA . ARG A 1 96 ? 18.969 0.121 -0.495 1.00 83.94 96 ARG A CA 1
ATOM 772 C C . ARG A 1 96 ? 18.202 1.331 0.041 1.00 83.94 96 ARG A C 1
ATOM 774 O O . ARG A 1 96 ? 17.770 2.196 -0.710 1.00 83.94 96 ARG A O 1
ATOM 781 N N . SER A 1 97 ? 18.051 1.408 1.362 1.00 68.81 97 SER A N 1
ATOM 782 C CA . SER A 1 97 ? 17.512 2.595 2.041 1.00 68.81 97 SER A CA 1
ATOM 783 C C . SER A 1 97 ? 18.615 3.650 2.191 1.00 68.81 97 SER A C 1
ATOM 785 O O . SER A 1 97 ? 19.071 3.930 3.295 1.00 68.81 97 SER A O 1
ATOM 787 N N . THR A 1 98 ? 19.122 4.163 1.069 1.00 66.38 98 THR A N 1
ATOM 788 C CA . THR A 1 98 ? 20.163 5.205 1.031 1.00 66.38 98 THR A CA 1
ATOM 789 C C . THR A 1 98 ? 19.584 6.504 0.496 1.00 66.38 98 THR A C 1
ATOM 791 O O . THR A 1 98 ? 18.818 6.470 -0.461 1.00 66.38 98 THR A O 1
ATOM 794 N N . THR A 1 99 ? 19.997 7.641 1.048 1.00 61.34 99 THR A N 1
ATOM 795 C CA . THR A 1 99 ? 19.503 8.994 0.725 1.00 61.34 99 THR A CA 1
ATOM 796 C C . THR A 1 99 ? 19.649 9.410 -0.744 1.00 61.34 99 THR A C 1
ATOM 798 O O . THR A 1 99 ? 18.913 10.276 -1.194 1.00 61.34 99 THR A O 1
ATOM 801 N N . ASN A 1 100 ? 20.519 8.763 -1.525 1.00 69.69 100 ASN A N 1
ATOM 802 C CA . ASN A 1 100 ? 20.831 9.175 -2.902 1.00 69.69 100 ASN A CA 1
ATOM 803 C C . ASN A 1 100 ? 19.840 8.661 -3.966 1.00 69.69 100 ASN A C 1
ATOM 805 O O . ASN A 1 100 ? 20.071 8.834 -5.160 1.00 69.69 100 ASN A O 1
ATOM 809 N N . TRP A 1 101 ? 18.754 7.981 -3.580 1.00 82.62 101 TRP A N 1
ATOM 810 C CA . TRP A 1 101 ? 17.794 7.468 -4.566 1.00 82.62 101 TRP A CA 1
ATOM 811 C C . TRP A 1 101 ? 17.010 8.590 -5.269 1.00 82.62 101 TRP A C 1
ATOM 813 O O . TRP A 1 101 ? 16.499 8.365 -6.362 1.00 82.62 101 TRP A O 1
ATOM 823 N N . SER A 1 102 ? 16.940 9.789 -4.677 1.00 77.94 102 SER A N 1
ATOM 824 C CA . SER A 1 102 ? 16.225 10.953 -5.221 1.00 77.94 102 SER A CA 1
ATOM 825 C C . SER A 1 102 ? 16.770 11.456 -6.559 1.00 77.94 102 SER A C 1
ATOM 827 O O . SER A 1 102 ? 16.038 12.113 -7.295 1.00 77.94 102 SER A O 1
ATOM 829 N N . ASP A 1 103 ? 18.027 11.141 -6.882 1.00 81.94 103 ASP A N 1
ATOM 830 C CA . ASP A 1 103 ? 18.662 11.527 -8.149 1.00 81.94 103 ASP A CA 1
ATOM 831 C C . ASP A 1 103 ? 18.229 10.626 -9.316 1.00 81.94 103 ASP A C 1
ATOM 833 O O . ASP A 1 103 ? 18.458 10.942 -10.486 1.00 81.94 103 ASP A O 1
ATOM 837 N N . ILE A 1 104 ? 17.591 9.491 -9.014 1.00 84.75 104 ILE A N 1
ATOM 838 C CA . ILE A 1 104 ? 17.086 8.566 -10.023 1.00 84.75 104 ILE A CA 1
ATOM 839 C C . ILE A 1 104 ? 15.795 9.150 -10.606 1.00 84.75 104 ILE A C 1
ATOM 841 O O . ILE A 1 104 ? 14.831 9.369 -9.866 1.00 84.75 104 ILE A O 1
ATOM 845 N N . PRO A 1 105 ? 15.717 9.365 -11.932 1.00 86.44 105 PRO A N 1
ATOM 846 C CA . PRO A 1 105 ? 14.502 9.873 -12.546 1.00 86.44 105 PRO A CA 1
ATOM 847 C C . PRO A 1 105 ? 13.357 8.880 -12.349 1.00 86.44 105 PRO A C 1
ATOM 849 O O . PRO A 1 105 ? 13.508 7.674 -12.579 1.00 86.44 105 PRO A O 1
ATOM 852 N N . THR A 1 106 ? 12.193 9.401 -11.956 1.00 90.44 106 THR A N 1
ATOM 853 C CA . THR A 1 106 ? 10.998 8.574 -11.797 1.00 90.44 106 THR A CA 1
ATOM 854 C C . THR A 1 106 ? 10.623 7.896 -13.110 1.00 90.44 106 THR A C 1
ATOM 856 O O . THR A 1 106 ? 10.645 8.505 -14.182 1.00 90.44 106 THR A O 1
ATOM 859 N N . ARG A 1 107 ? 10.265 6.613 -13.019 1.00 90.00 107 ARG A N 1
ATOM 860 C CA . ARG A 1 107 ? 9.733 5.837 -14.150 1.00 90.00 107 ARG A CA 1
ATOM 861 C C . ARG A 1 107 ? 8.277 5.444 -13.947 1.00 90.00 107 ARG A C 1
ATOM 863 O O . ARG A 1 107 ? 7.678 4.861 -14.851 1.00 90.00 107 ARG A O 1
ATOM 870 N N . LEU A 1 108 ? 7.731 5.744 -12.771 1.00 93.12 108 LEU A N 1
ATOM 871 C CA . LEU A 1 108 ? 6.344 5.493 -12.429 1.00 93.12 108 LEU A CA 1
ATOM 872 C C . LEU A 1 108 ? 5.415 6.254 -13.390 1.00 93.12 108 LEU A C 1
ATOM 874 O O . LEU A 1 108 ? 5.648 7.435 -13.656 1.00 93.12 108 LEU A O 1
ATOM 878 N N . PRO A 1 109 ? 4.347 5.617 -13.901 1.00 93.56 109 PRO A N 1
ATOM 879 C CA . PRO A 1 109 ? 3.358 6.316 -14.709 1.00 93.56 109 PRO A CA 1
ATOM 880 C C . PRO A 1 109 ? 2.666 7.395 -13.867 1.00 93.56 109 PRO A C 1
ATOM 882 O O . PRO A 1 109 ? 2.191 7.124 -12.761 1.00 93.56 109 PRO A O 1
ATOM 885 N N . SER A 1 110 ? 2.609 8.624 -14.380 1.00 93.38 110 SER A N 1
ATOM 886 C CA . SER A 1 110 ? 1.977 9.723 -13.649 1.00 93.38 110 SER A CA 1
ATOM 887 C C . SER A 1 110 ? 0.463 9.481 -13.511 1.00 93.38 110 SER A C 1
ATOM 889 O O . SER A 1 110 ? -0.197 9.241 -14.528 1.00 93.38 110 SER A O 1
ATOM 891 N N . PRO A 1 111 ? -0.110 9.572 -12.293 1.00 92.50 111 PRO A N 1
ATOM 892 C CA . PRO A 1 111 ? -1.549 9.404 -12.064 1.00 92.50 111 PRO A CA 1
ATOM 893 C C . PRO A 1 111 ? -2.392 10.514 -12.707 1.00 92.50 111 PRO A C 1
ATOM 895 O O . PRO A 1 111 ? -3.584 10.333 -12.940 1.00 92.50 111 PRO A O 1
ATOM 898 N N . ASP A 1 112 ? -1.763 11.649 -13.009 1.00 90.19 112 ASP A N 1
ATOM 899 C CA . ASP A 1 112 ? -2.387 12.839 -13.591 1.00 90.19 112 ASP A CA 1
ATOM 900 C C . ASP A 1 112 ? -2.076 13.007 -15.081 1.00 90.19 112 ASP A C 1
ATOM 902 O O . ASP A 1 112 ? -2.381 14.042 -15.673 1.00 90.19 112 ASP A O 1
ATOM 906 N N . SER A 1 113 ? -1.447 12.007 -15.709 1.00 88.88 113 SER A N 1
ATOM 907 C CA . SER A 1 113 ? -1.125 12.091 -17.130 1.00 88.88 113 SER A CA 1
ATOM 908 C C . SER A 1 113 ? -2.396 12.130 -17.979 1.00 88.88 113 SER A C 1
ATOM 910 O O . SER A 1 113 ? -3.270 11.265 -17.872 1.00 88.88 113 SER A O 1
ATOM 912 N N . SER A 1 114 ? -2.467 13.112 -18.878 1.00 84.75 114 SER A N 1
ATOM 913 C CA . SER A 1 114 ? -3.474 13.182 -19.941 1.00 84.75 114 SER A CA 1
ATOM 914 C C . SER A 1 114 ? -3.145 12.270 -21.131 1.00 84.75 114 SER A C 1
ATOM 916 O O . SER A 1 114 ? -3.958 12.131 -22.039 1.00 84.75 114 SER A O 1
ATOM 918 N N . SER A 1 115 ? -1.968 11.633 -21.139 1.00 92.25 115 SER A N 1
ATOM 919 C CA . SER A 1 115 ? -1.559 10.679 -22.170 1.00 92.25 115 SER A CA 1
ATOM 920 C C . SER A 1 115 ? -2.313 9.358 -22.023 1.00 92.25 115 SER A C 1
ATOM 922 O O . SER A 1 115 ? -2.164 8.651 -21.022 1.00 92.25 115 SER A O 1
ATOM 924 N N . ASP A 1 116 ? -3.043 8.959 -23.067 1.00 89.31 116 ASP A N 1
ATOM 925 C CA . ASP A 1 116 ? -3.714 7.652 -23.130 1.00 89.31 116 ASP A CA 1
ATOM 926 C C . ASP A 1 116 ? -2.743 6.491 -22.902 1.00 89.31 116 ASP A C 1
ATOM 928 O O . ASP A 1 116 ? -3.086 5.490 -22.271 1.00 89.31 116 ASP A O 1
ATOM 932 N N . ARG A 1 117 ? -1.501 6.629 -23.380 1.00 88.06 117 ARG A N 1
ATOM 933 C CA . ARG A 1 117 ? -0.460 5.615 -23.189 1.00 88.06 117 ARG A CA 1
ATOM 934 C C . ARG A 1 117 ? -0.106 5.457 -21.712 1.00 88.06 117 ARG A C 1
ATOM 936 O O . ARG A 1 117 ? -0.023 4.328 -21.234 1.00 88.06 117 ARG A O 1
ATOM 943 N N . ASP A 1 118 ? 0.081 6.559 -20.996 1.00 87.19 118 ASP A N 1
ATOM 944 C CA . ASP A 1 118 ? 0.455 6.518 -19.580 1.00 87.19 118 ASP A CA 1
ATOM 945 C C . ASP A 1 118 ? -0.705 6.001 -18.731 1.00 87.19 118 ASP A C 1
ATOM 947 O O . ASP A 1 118 ? -0.491 5.167 -17.852 1.00 87.19 118 ASP A O 1
ATOM 951 N N . ARG A 1 119 ? -1.946 6.394 -19.060 1.00 91.94 119 ARG A N 1
ATOM 952 C CA . ARG A 1 119 ? -3.152 5.834 -18.431 1.00 91.94 119 ARG A CA 1
ATOM 953 C C . ARG A 1 119 ? -3.261 4.328 -18.649 1.00 91.94 119 ARG A C 1
ATOM 955 O O . ARG A 1 119 ? -3.594 3.601 -17.720 1.00 91.94 119 ARG A O 1
ATOM 962 N N . GLN A 1 120 ? -2.959 3.831 -19.848 1.00 92.06 120 GLN A N 1
ATOM 963 C CA . GLN A 1 120 ? -2.951 2.389 -20.113 1.00 92.06 120 GLN A CA 1
ATOM 964 C C . GLN A 1 120 ? -1.884 1.656 -19.295 1.00 92.06 120 GLN A C 1
ATOM 966 O O . GLN A 1 120 ? -2.156 0.572 -18.779 1.00 92.06 120 GLN A O 1
ATOM 971 N N . ILE A 1 121 ? -0.682 2.225 -19.163 1.00 92.94 121 ILE A N 1
ATOM 972 C CA . ILE A 1 121 ? 0.393 1.648 -18.342 1.00 92.94 121 ILE A CA 1
ATOM 973 C C . ILE A 1 121 ? -0.020 1.636 -16.867 1.00 92.94 121 ILE A C 1
ATOM 975 O O . ILE A 1 121 ? 0.117 0.604 -16.213 1.00 92.94 121 ILE A O 1
ATOM 979 N N . LEU A 1 122 ? -0.586 2.734 -16.363 1.00 95.00 122 LEU A N 1
ATOM 980 C CA . LEU A 1 122 ? -1.093 2.827 -14.997 1.00 95.00 122 LEU A CA 1
ATOM 981 C C . LEU A 1 122 ? -2.207 1.808 -14.732 1.00 95.00 122 LEU A C 1
ATOM 983 O O . LEU A 1 122 ? -2.152 1.086 -13.744 1.00 95.00 122 LEU A O 1
ATOM 987 N N . ASN A 1 123 ? -3.178 1.680 -15.637 1.00 93.56 123 ASN A N 1
ATOM 988 C CA . ASN A 1 123 ? -4.253 0.696 -15.503 1.00 93.56 123 ASN A CA 1
ATOM 989 C C . ASN A 1 123 ? -3.711 -0.737 -15.468 1.00 93.56 123 ASN A C 1
ATOM 991 O O . ASN A 1 123 ? -4.168 -1.541 -14.661 1.00 93.56 123 ASN A O 1
ATOM 995 N N . LYS A 1 124 ? -2.717 -1.060 -16.308 1.00 94.50 124 LYS A N 1
ATOM 996 C CA . LYS A 1 124 ? -2.040 -2.366 -16.262 1.00 94.50 124 LYS A CA 1
ATOM 997 C C . LYS A 1 124 ? -1.332 -2.572 -14.925 1.00 94.50 124 LYS A C 1
ATOM 999 O O . LYS A 1 124 ? -1.485 -3.628 -14.325 1.00 94.50 124 LYS A O 1
ATOM 1004 N N . LEU A 1 125 ? -0.622 -1.558 -14.435 1.00 96.25 125 LEU A N 1
ATOM 1005 C CA . LEU A 1 125 ? 0.066 -1.588 -13.144 1.00 96.25 125 LEU A CA 1
ATOM 1006 C C . LEU A 1 125 ? -0.890 -1.838 -11.975 1.00 96.25 125 LEU A C 1
ATOM 1008 O O . LEU A 1 125 ? -0.621 -2.691 -11.135 1.00 96.25 125 LEU A O 1
ATOM 1012 N N . LEU A 1 126 ? -2.036 -1.160 -11.950 1.00 95.25 126 LEU A N 1
ATOM 1013 C CA . LEU A 1 126 ? -3.060 -1.339 -10.917 1.00 95.25 126 LEU A CA 1
ATOM 1014 C C . LEU A 1 126 ? -3.854 -2.653 -11.057 1.00 95.25 126 LEU A C 1
ATOM 1016 O O . LEU A 1 126 ? -4.686 -2.951 -10.204 1.00 95.25 126 LEU A O 1
ATOM 1020 N N . GLN A 1 127 ? -3.589 -3.451 -12.095 1.00 93.44 127 GLN A N 1
ATOM 1021 C CA . GLN A 1 127 ? -4.097 -4.818 -12.259 1.00 93.44 127 GLN A CA 1
ATOM 1022 C C . GLN A 1 127 ? -3.041 -5.890 -11.940 1.00 93.44 127 GLN A C 1
ATOM 1024 O O . GLN A 1 127 ? -3.383 -7.071 -11.838 1.00 93.44 127 GLN A O 1
ATOM 1029 N N . GLU A 1 128 ? -1.770 -5.515 -11.764 1.00 92.12 128 GLU A N 1
ATOM 1030 C CA . GLU A 1 128 ? -0.713 -6.443 -11.357 1.00 92.12 128 GLU A CA 1
ATOM 1031 C C . GLU A 1 128 ? -0.891 -6.807 -9.879 1.00 92.12 128 GLU A C 1
ATOM 1033 O O . GLU A 1 128 ? -0.627 -6.010 -8.977 1.00 92.12 128 GLU A O 1
ATOM 1038 N N . THR A 1 129 ? -1.342 -8.036 -9.614 1.00 90.19 129 THR A N 1
ATOM 1039 C CA . THR A 1 129 ? -1.678 -8.492 -8.253 1.00 90.19 129 THR A CA 1
ATOM 1040 C C . THR A 1 129 ? -0.522 -8.312 -7.258 1.00 90.19 129 THR A C 1
ATOM 1042 O O . THR A 1 129 ? -0.768 -7.742 -6.190 1.00 90.19 129 THR A O 1
ATOM 1045 N N . PRO A 1 130 ? 0.734 -8.701 -7.574 1.00 89.44 130 PRO A N 1
ATOM 1046 C CA . PRO A 1 130 ? 1.855 -8.486 -6.658 1.00 89.44 130 PRO A CA 1
ATOM 1047 C C . PRO A 1 130 ? 2.050 -7.006 -6.305 1.00 89.44 130 PRO A C 1
ATOM 1049 O O . PRO A 1 130 ? 2.258 -6.667 -5.141 1.00 89.44 130 PRO A O 1
ATOM 1052 N N . PHE A 1 131 ? 1.893 -6.112 -7.286 1.00 95.12 131 PHE A N 1
ATOM 1053 C CA . PHE A 1 131 ? 2.014 -4.673 -7.074 1.00 95.12 131 PHE A CA 1
ATOM 1054 C C . PHE A 1 131 ? 0.901 -4.126 -6.190 1.00 95.12 131 PHE A C 1
ATOM 1056 O O . PHE A 1 131 ? 1.182 -3.400 -5.243 1.00 95.12 131 PHE A O 1
ATOM 1063 N N . VAL A 1 132 ? -0.354 -4.494 -6.454 1.00 93.44 132 VAL A N 1
ATOM 1064 C CA . VAL A 1 132 ? -1.511 -4.030 -5.672 1.00 93.44 132 VAL A CA 1
ATOM 1065 C C . VAL A 1 132 ? -1.418 -4.488 -4.214 1.00 93.44 132 VAL A C 1
ATOM 1067 O O . VAL A 1 132 ? -1.771 -3.731 -3.306 1.00 93.44 132 VAL A O 1
ATOM 1070 N N . ILE A 1 133 ? -0.899 -5.694 -3.963 1.00 89.06 133 ILE A N 1
ATOM 1071 C CA . ILE A 1 133 ? -0.631 -6.186 -2.605 1.00 89.06 133 ILE A CA 1
ATOM 1072 C C . ILE A 1 133 ? 0.400 -5.293 -1.908 1.00 89.06 133 ILE A C 1
ATOM 1074 O O . ILE A 1 133 ? 0.149 -4.832 -0.791 1.00 89.06 133 ILE A O 1
ATOM 1078 N N . THR A 1 134 ? 1.534 -5.006 -2.553 1.00 93.75 134 THR A N 1
ATOM 1079 C CA . THR A 1 134 ? 2.547 -4.119 -1.967 1.00 93.75 134 THR A CA 1
ATOM 1080 C C . THR A 1 134 ? 2.025 -2.695 -1.799 1.00 93.75 134 THR A C 1
ATOM 1082 O O . THR A 1 134 ? 2.232 -2.092 -0.750 1.00 93.75 134 THR A O 1
ATOM 1085 N N . LEU A 1 135 ? 1.284 -2.171 -2.771 1.00 96.06 135 LEU A N 1
ATOM 1086 C CA . LEU A 1 135 ? 0.677 -0.846 -2.719 1.00 96.06 135 LEU A CA 1
ATOM 1087 C C . LEU A 1 135 ? -0.274 -0.706 -1.527 1.00 96.06 135 LEU A C 1
ATOM 1089 O O . LEU A 1 135 ? -0.241 0.302 -0.827 1.00 96.06 135 LEU A O 1
ATOM 1093 N N . ARG A 1 136 ? -1.069 -1.741 -1.236 1.00 91.56 136 ARG A N 1
ATOM 1094 C CA . ARG A 1 136 ? -1.910 -1.790 -0.034 1.00 91.56 136 ARG A CA 1
ATOM 1095 C C . ARG A 1 136 ? -1.083 -1.707 1.242 1.00 91.56 136 ARG A C 1
ATOM 1097 O O . ARG A 1 136 ? -1.450 -0.970 2.150 1.00 91.56 136 ARG A O 1
ATOM 1104 N N . GLN A 1 137 ? 0.023 -2.445 1.325 1.00 91.19 137 GLN A N 1
ATOM 1105 C CA . GLN A 1 137 ? 0.914 -2.392 2.487 1.00 91.19 137 GLN A CA 1
ATOM 1106 C C . GL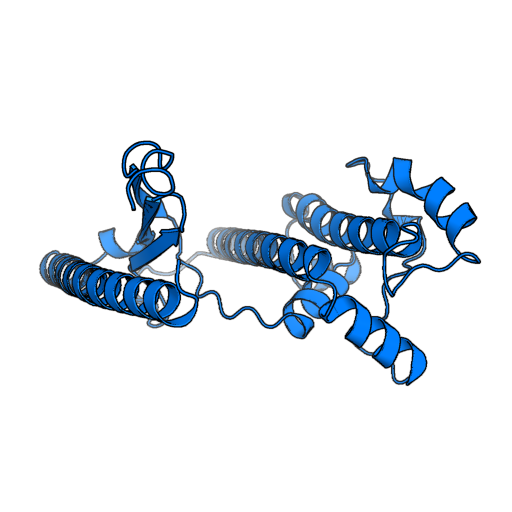N A 1 137 ? 1.538 -1.002 2.659 1.00 91.19 137 GLN A C 1
ATOM 1108 O O . GLN A 1 137 ? 1.553 -0.480 3.772 1.00 91.19 137 GLN A O 1
ATOM 1113 N N . LEU A 1 138 ? 1.995 -0.384 1.567 1.00 94.31 138 LEU A N 1
ATOM 1114 C CA . LEU A 1 138 ? 2.533 0.977 1.584 1.00 94.31 138 LEU A CA 1
ATOM 1115 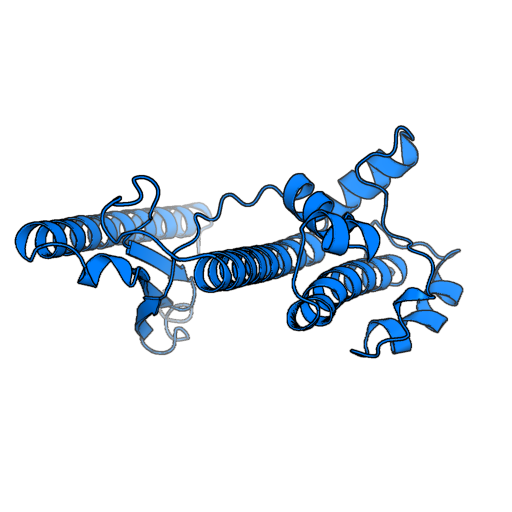C C . LEU A 1 138 ? 1.469 2.000 1.997 1.00 94.31 138 LEU A C 1
ATOM 1117 O O . LEU A 1 138 ? 1.765 2.885 2.793 1.00 94.31 138 LEU A O 1
ATOM 1121 N N . GLY A 1 139 ? 0.227 1.850 1.528 1.00 92.44 139 GLY A N 1
ATOM 1122 C CA . GLY A 1 139 ? -0.895 2.701 1.928 1.00 92.44 139 GLY A CA 1
ATOM 1123 C C . GLY A 1 139 ? -1.141 2.667 3.432 1.00 92.44 139 GLY A C 1
ATOM 1124 O O . GLY A 1 139 ? -1.202 3.717 4.061 1.00 92.44 139 GLY A O 1
ATOM 1125 N N . LYS A 1 140 ? -1.166 1.471 4.036 1.00 86.88 140 LYS A N 1
ATOM 1126 C CA . LYS A 1 140 ? -1.290 1.318 5.498 1.00 86.88 140 LYS A CA 1
ATOM 1127 C C . LYS A 1 140 ? -0.160 2.021 6.249 1.00 86.88 140 LYS A C 1
ATOM 1129 O O . LYS A 1 140 ? -0.402 2.684 7.252 1.00 86.88 140 LYS A O 1
ATOM 1134 N N . GLN A 1 141 ? 1.074 1.871 5.765 1.00 89.19 141 GLN A N 1
ATOM 1135 C CA . GLN A 1 141 ? 2.238 2.521 6.367 1.00 89.19 141 GLN A CA 1
ATOM 1136 C C . GLN A 1 141 ? 2.159 4.044 6.243 1.00 89.19 141 GLN A C 1
ATOM 1138 O O . GLN A 1 141 ? 2.448 4.734 7.216 1.00 89.19 141 GLN A O 1
ATOM 1143 N N . LYS A 1 142 ? 1.715 4.565 5.092 1.00 91.06 142 LYS A N 1
ATOM 1144 C CA . LYS A 1 142 ? 1.483 5.999 4.900 1.00 91.06 142 LYS A CA 1
ATOM 1145 C C . LYS A 1 142 ? 0.431 6.522 5.871 1.00 91.06 142 LYS A C 1
ATOM 1147 O O . LYS A 1 142 ? 0.718 7.475 6.575 1.00 91.06 142 LYS A O 1
ATOM 1152 N N . SER A 1 143 ? -0.730 5.874 5.968 1.00 86.38 143 SER A N 1
ATOM 1153 C CA . SER A 1 143 ? -1.790 6.301 6.888 1.00 86.38 143 SER A CA 1
ATOM 1154 C C . SER A 1 143 ? -1.309 6.325 8.340 1.00 86.38 143 SER A C 1
ATOM 1156 O O . SER A 1 143 ? -1.588 7.271 9.065 1.00 86.38 143 SER A O 1
ATOM 1158 N N . PHE A 1 144 ? -0.513 5.334 8.755 1.00 82.62 144 PHE A N 1
ATOM 1159 C CA . PHE A 1 144 ? 0.097 5.332 10.085 1.00 82.62 144 PHE A CA 1
ATOM 1160 C C . PHE A 1 144 ? 1.087 6.491 10.292 1.00 82.62 144 PHE A C 1
ATOM 1162 O O . PHE A 1 144 ? 1.116 7.092 11.368 1.00 82.62 144 PHE A O 1
ATOM 1169 N N . LEU A 1 145 ? 1.904 6.811 9.283 1.00 84.06 145 LEU A N 1
ATOM 1170 C CA . LEU A 1 145 ? 2.802 7.967 9.329 1.00 84.06 145 LEU A CA 1
ATOM 1171 C C . LEU A 1 145 ? 2.021 9.285 9.379 1.00 84.06 145 LEU A C 1
ATOM 1173 O O . LEU A 1 145 ? 2.353 10.128 10.208 1.00 84.06 145 LEU A O 1
ATOM 1177 N N . ASP A 1 146 ? 0.963 9.420 8.577 1.00 86.25 146 ASP A N 1
ATOM 1178 C CA . ASP A 1 146 ? 0.099 10.603 8.538 1.00 86.25 146 ASP A CA 1
ATOM 1179 C C . ASP A 1 146 ? -0.536 10.855 9.915 1.00 86.25 146 ASP A C 1
ATOM 1181 O O . ASP A 1 146 ? -0.385 11.946 10.464 1.00 86.25 146 ASP A O 1
ATOM 1185 N N . SER A 1 147 ? -1.142 9.836 10.540 1.00 81.25 147 SER A N 1
ATOM 1186 C CA . SER A 1 147 ? -1.702 9.947 11.898 1.00 81.25 147 SER A CA 1
ATOM 1187 C C . SER A 1 147 ? -0.648 10.369 12.928 1.00 81.25 147 SER A C 1
ATOM 1189 O O . SER A 1 147 ? -0.907 11.200 13.805 1.00 81.25 147 SER A O 1
ATOM 1191 N N . ARG A 1 148 ? 0.576 9.826 12.839 1.00 78.38 148 ARG A N 1
ATOM 1192 C CA . ARG A 1 148 ? 1.670 10.194 13.753 1.00 78.38 148 ARG A CA 1
ATOM 1193 C C . ARG A 1 148 ? 2.126 11.633 13.553 1.00 78.38 148 ARG A C 1
ATOM 1195 O O . ARG A 1 148 ? 2.272 12.334 14.553 1.00 78.38 148 ARG A O 1
ATOM 1202 N N . ALA A 1 149 ? 2.325 12.058 12.309 1.00 81.88 149 ALA A N 1
ATOM 1203 C CA . ALA A 1 149 ? 2.731 13.418 11.979 1.00 81.88 149 ALA A CA 1
ATOM 1204 C C . ALA A 1 149 ? 1.688 14.433 12.467 1.00 81.88 149 ALA A C 1
ATOM 1206 O O . ALA A 1 149 ? 2.046 15.386 13.160 1.00 81.88 149 ALA A O 1
ATOM 1207 N N . LEU A 1 150 ? 0.401 14.165 12.217 1.00 78.75 150 LEU A N 1
ATOM 1208 C CA . LEU A 1 150 ? -0.709 14.983 12.710 1.00 78.75 150 LEU A CA 1
ATOM 1209 C C . LEU A 1 150 ? -0.707 15.087 14.233 1.00 78.75 150 LEU A C 1
ATOM 1211 O O . LEU A 1 150 ? -0.839 16.183 14.774 1.00 78.75 150 LEU A O 1
ATOM 1215 N N . THR A 1 151 ? -0.509 13.974 14.948 1.00 72.12 151 THR A N 1
ATOM 1216 C CA . THR A 1 151 ? -0.535 14.062 16.411 1.00 72.12 151 THR A CA 1
ATOM 1217 C C . THR A 1 151 ? 0.679 14.800 16.976 1.00 72.12 151 THR A C 1
ATOM 1219 O O . THR A 1 151 ? 0.554 15.504 17.973 1.00 72.12 151 THR A O 1
ATOM 1222 N N . THR A 1 152 ? 1.860 14.660 16.368 1.00 70.12 152 THR A N 1
ATOM 1223 C CA . THR A 1 152 ? 3.043 15.434 16.772 1.00 70.12 152 THR A CA 1
ATOM 1224 C C . THR A 1 152 ? 2.821 16.932 16.558 1.00 70.12 152 THR A C 1
ATOM 1226 O O . THR A 1 152 ? 3.154 17.717 17.442 1.00 70.12 152 THR A O 1
ATOM 1229 N N . GLN A 1 153 ? 2.200 17.325 15.441 1.00 70.00 153 GLN A N 1
ATOM 1230 C CA . GLN A 1 153 ? 1.819 18.717 15.186 1.00 70.00 153 GLN A CA 1
ATOM 1231 C C . GLN A 1 153 ? 0.806 19.225 16.224 1.00 70.00 153 GLN A C 1
ATOM 1233 O O . GLN A 1 153 ? 1.014 20.291 16.792 1.00 70.00 153 GLN A O 1
ATOM 1238 N N . GLN A 1 154 ? -0.231 18.443 16.543 1.00 66.75 154 GLN A N 1
ATOM 1239 C CA . GLN A 1 154 ? -1.238 18.808 17.549 1.00 66.75 154 GLN A CA 1
ATOM 1240 C C . GLN A 1 154 ? -0.639 18.986 18.952 1.00 66.75 154 GLN A C 1
ATOM 1242 O O . GLN A 1 154 ? -0.976 19.949 19.637 1.00 66.75 154 GLN A O 1
ATOM 1247 N N . ILE A 1 155 ? 0.277 18.101 19.369 1.00 61.25 155 ILE A N 1
ATOM 1248 C CA . ILE A 1 155 ? 0.981 18.204 20.660 1.00 61.25 155 ILE A CA 1
ATOM 1249 C C . ILE A 1 155 ? 1.862 19.460 20.709 1.00 61.25 155 ILE A C 1
ATOM 1251 O O . ILE A 1 155 ? 1.941 20.102 21.751 1.00 61.25 155 ILE A O 1
ATOM 1255 N N . ALA A 1 156 ? 2.497 19.838 19.596 1.00 59.31 156 ALA A N 1
ATOM 1256 C CA . ALA A 1 156 ? 3.322 21.043 19.524 1.00 59.31 156 ALA A CA 1
ATOM 1257 C C . ALA A 1 156 ? 2.507 22.352 19.592 1.00 59.31 156 ALA A C 1
ATOM 1259 O O . ALA A 1 156 ? 3.064 23.392 19.933 1.00 59.31 156 ALA A O 1
ATOM 1260 N N . THR A 1 157 ? 1.207 22.310 19.279 1.00 58.47 157 THR A N 1
ATOM 1261 C CA . THR A 1 157 ? 0.315 23.486 19.236 1.00 58.47 157 THR A CA 1
ATOM 1262 C C . THR A 1 157 ? -0.665 23.596 20.410 1.00 58.47 157 THR A C 1
ATOM 1264 O O . THR A 1 157 ? -1.433 24.554 20.462 1.00 58.47 157 THR A O 1
ATOM 1267 N N . ALA A 1 158 ? -0.691 22.630 21.333 1.00 51.91 158 ALA A N 1
ATOM 1268 C CA . ALA A 1 158 ? -1.713 22.564 22.375 1.00 51.91 158 ALA A CA 1
ATOM 1269 C C . ALA A 1 158 ? -1.406 23.465 23.589 1.00 51.91 158 ALA A C 1
ATOM 1271 O O . ALA A 1 158 ? -0.865 23.011 24.593 1.00 51.91 158 ALA A O 1
ATOM 1272 N N . ASP A 1 159 ? -1.855 24.719 23.509 1.00 48.62 159 ASP A N 1
ATOM 1273 C CA . ASP A 1 159 ? -2.638 25.342 24.583 1.00 48.62 159 ASP A CA 1
ATOM 1274 C C . ASP A 1 159 ? -4.134 25.087 24.251 1.00 48.62 159 ASP A C 1
ATOM 1276 O O . ASP A 1 159 ? -4.526 25.236 23.095 1.00 48.62 159 ASP A O 1
ATOM 1280 N N . THR A 1 160 ? -4.992 24.764 25.237 1.00 50.38 160 THR A N 1
ATOM 1281 C CA . THR A 1 160 ? -6.486 24.574 25.198 1.00 50.38 160 THR A CA 1
ATOM 1282 C C . THR A 1 160 ? -7.083 23.157 24.912 1.00 50.38 160 THR A C 1
ATOM 1284 O O . THR A 1 160 ? -6.379 22.287 24.410 1.00 50.38 160 THR A O 1
ATOM 1287 N N . PRO A 1 161 ? -8.342 22.840 25.344 1.00 49.41 161 PRO A N 1
ATOM 1288 C CA . PRO A 1 161 ? -8.626 21.827 26.368 1.00 49.41 161 PRO A CA 1
ATOM 1289 C C . PRO A 1 161 ? -9.391 20.566 25.897 1.00 49.41 161 PRO A C 1
ATOM 1291 O O . PRO A 1 161 ? -10.033 20.506 24.854 1.00 49.41 161 PRO A O 1
ATOM 1294 N N . GLU A 1 162 ? -9.360 19.580 26.790 1.00 51.47 162 GLU A N 1
ATOM 1295 C CA . GLU A 1 162 ? -9.594 18.129 26.704 1.00 51.47 162 GLU A CA 1
ATOM 1296 C C . GLU A 1 162 ? -10.960 17.566 26.238 1.00 51.47 162 GLU A C 1
ATOM 1298 O O . GLU A 1 162 ? -11.148 16.357 26.322 1.00 51.47 162 GLU A O 1
ATOM 1303 N N . ASN A 1 163 ? -11.924 18.351 25.744 1.00 39.84 163 ASN A N 1
ATOM 1304 C CA . ASN A 1 163 ? -13.331 17.894 25.690 1.00 39.84 163 ASN A CA 1
ATOM 1305 C C . ASN A 1 163 ? -14.029 17.979 24.322 1.00 39.84 163 ASN A C 1
ATOM 1307 O O . ASN A 1 163 ? -15.123 18.529 24.203 1.00 39.84 163 ASN A O 1
ATOM 1311 N N . GLN A 1 164 ? -13.458 17.366 23.287 1.00 42.53 164 GLN A N 1
ATOM 1312 C CA . GLN A 1 164 ? -14.250 16.957 22.122 1.00 42.53 164 GLN A CA 1
ATOM 1313 C C . GLN A 1 164 ? -14.029 15.470 21.875 1.00 42.53 164 GLN A C 1
ATOM 1315 O O . GLN A 1 164 ? -12.945 15.064 21.472 1.00 42.53 164 GLN A O 1
ATOM 1320 N N . ILE A 1 165 ? -15.059 14.664 22.155 1.00 46.41 165 ILE A N 1
ATOM 1321 C CA . ILE A 1 165 ? -15.125 13.257 21.748 1.00 46.41 165 ILE A CA 1
ATOM 1322 C C . ILE A 1 165 ? -15.094 13.258 20.214 1.00 46.41 165 ILE A C 1
ATOM 1324 O O . ILE A 1 165 ? -16.027 13.787 19.602 1.00 46.41 165 ILE A O 1
ATOM 1328 N N . PRO A 1 166 ? -14.041 12.737 19.565 1.00 50.59 166 PRO A N 1
ATOM 1329 C CA . PRO A 1 166 ? -13.983 12.734 18.113 1.00 50.59 166 PRO A CA 1
ATOM 1330 C C . PRO A 1 166 ? -15.005 11.717 17.593 1.00 50.59 166 PRO A C 1
ATOM 1332 O O . PRO A 1 166 ? -14.839 10.512 17.764 1.00 50.59 166 PRO A O 1
ATOM 1335 N N . ASN A 1 167 ? -16.076 12.207 16.966 1.00 49.97 167 ASN A N 1
ATOM 1336 C CA . ASN A 1 167 ? -17.194 11.398 16.456 1.00 49.97 167 ASN A CA 1
ATOM 1337 C C . ASN A 1 167 ? -16.820 10.424 15.317 1.00 49.97 167 ASN A C 1
ATOM 1339 O O . ASN A 1 167 ? -17.696 9.721 14.823 1.00 49.97 167 ASN A O 1
ATOM 1343 N N . ASP A 1 168 ? -15.551 10.371 14.910 1.00 57.81 168 ASP A N 1
ATOM 1344 C CA . ASP A 1 168 ? -15.065 9.594 13.761 1.00 57.81 168 ASP A CA 1
ATOM 1345 C C . ASP A 1 168 ? -14.094 8.460 14.154 1.00 57.81 168 ASP A C 1
ATOM 1347 O O . ASP A 1 168 ? -13.451 7.842 13.305 1.00 57.81 168 ASP A O 1
ATOM 1351 N N . ILE A 1 169 ? -13.960 8.160 15.453 1.00 66.94 169 ILE A N 1
ATOM 1352 C CA . ILE A 1 169 ? -13.056 7.099 15.917 1.00 66.94 169 ILE A CA 1
ATOM 1353 C C . ILE A 1 169 ? -13.691 5.725 15.721 1.00 66.94 169 ILE A C 1
ATOM 1355 O O . ILE A 1 169 ? -14.752 5.405 16.260 1.00 66.94 169 ILE A O 1
ATOM 1359 N N . THR A 1 170 ? -12.963 4.844 15.037 1.00 78.25 170 THR A N 1
ATOM 1360 C CA . THR A 1 170 ? -13.231 3.407 15.114 1.00 78.25 170 THR A CA 1
ATOM 1361 C C . THR A 1 170 ? -12.691 2.877 16.442 1.00 78.25 170 THR A C 1
ATOM 1363 O O . THR A 1 170 ? -11.484 2.762 16.621 1.00 78.25 170 THR A O 1
ATOM 1366 N N . TYR A 1 171 ? -13.570 2.540 17.387 1.00 83.88 171 TYR A N 1
ATOM 1367 C CA . TYR A 1 171 ? -13.152 2.084 18.721 1.00 83.88 171 TYR A CA 1
ATOM 1368 C C . TYR A 1 171 ? -12.686 0.630 18.779 1.00 83.88 171 TYR A C 1
ATOM 1370 O O . TYR A 1 171 ? -11.923 0.275 19.675 1.00 83.88 171 TYR A O 1
ATOM 1378 N N . ALA A 1 172 ? -13.141 -0.214 17.853 1.00 85.62 172 ALA A N 1
ATOM 1379 C CA . ALA A 1 172 ? -12.802 -1.630 17.832 1.00 85.62 172 ALA A CA 1
ATOM 1380 C C . ALA A 1 172 ? -12.753 -2.178 16.399 1.00 85.62 172 ALA A C 1
ATOM 1382 O O . ALA A 1 172 ? -13.563 -1.797 15.551 1.00 85.62 172 ALA A O 1
ATOM 1383 N N . LYS A 1 173 ? -11.819 -3.091 16.122 1.00 84.50 173 LYS A N 1
ATOM 1384 C CA . LYS A 1 173 ? -11.657 -3.760 14.822 1.00 84.50 173 LYS A CA 1
ATOM 1385 C C . LYS A 1 173 ? -11.151 -5.178 15.012 1.00 84.50 173 LYS A C 1
ATOM 1387 O O . LYS A 1 173 ? -10.175 -5.397 15.717 1.00 84.50 173 LYS A O 1
ATOM 1392 N N . THR A 1 174 ? -11.747 -6.106 14.274 1.00 84.00 174 THR A N 1
ATOM 1393 C CA . THR A 1 174 ? -11.274 -7.488 14.178 1.00 84.00 174 THR A CA 1
ATOM 1394 C C . THR A 1 174 ? -10.805 -7.764 12.762 1.00 84.00 174 THR A C 1
ATOM 1396 O O . THR A 1 174 ? -11.469 -7.401 11.791 1.00 84.00 174 THR A O 1
ATOM 1399 N N . SER A 1 175 ? -9.660 -8.424 12.637 1.00 78.94 175 SER A N 1
ATOM 1400 C CA . SER A 1 175 ? -9.194 -9.007 11.381 1.00 78.94 175 SER A CA 1
ATOM 1401 C C . SER A 1 175 ? -9.019 -10.510 11.553 1.00 78.94 175 SER A C 1
ATOM 1403 O O . SER A 1 175 ? -8.354 -10.947 12.489 1.00 78.94 175 SER A O 1
ATOM 1405 N N . ILE A 1 176 ? -9.630 -11.280 10.653 1.00 75.12 176 ILE A N 1
ATOM 1406 C CA . ILE A 1 176 ? -9.548 -12.742 10.613 1.00 75.12 176 ILE A CA 1
ATOM 1407 C C . ILE A 1 176 ? -8.788 -13.113 9.344 1.00 75.12 176 ILE A C 1
ATOM 1409 O O . ILE A 1 176 ? -9.129 -12.648 8.253 1.00 75.12 176 ILE A O 1
ATOM 1413 N N . LYS A 1 177 ? -7.733 -13.909 9.490 1.00 72.50 177 LYS A N 1
ATOM 1414 C CA . LYS A 1 177 ? -6.934 -14.430 8.381 1.00 72.50 177 LYS A CA 1
ATOM 1415 C C . LYS A 1 177 ? -7.201 -15.920 8.179 1.00 72.50 177 LYS A C 1
ATOM 1417 O O . LYS A 1 177 ? -7.631 -16.618 9.090 1.00 72.50 177 LYS A O 1
ATOM 1422 N N . ILE A 1 178 ? -6.925 -16.393 6.965 1.00 68.38 178 ILE A N 1
ATOM 1423 C CA . ILE A 1 178 ? -7.133 -17.795 6.563 1.00 68.38 178 ILE A CA 1
ATOM 1424 C C . ILE A 1 178 ? -6.216 -18.752 7.345 1.00 68.38 178 ILE A C 1
ATOM 1426 O O . ILE A 1 178 ? -6.598 -19.886 7.593 1.00 68.38 178 ILE A O 1
ATOM 1430 N N . ASP A 1 179 ? -5.050 -18.283 7.795 1.00 66.00 179 ASP A N 1
ATOM 1431 C CA . ASP A 1 179 ? -4.098 -19.029 8.633 1.00 66.00 179 ASP A CA 1
ATOM 1432 C C . ASP A 1 179 ? -4.527 -19.133 10.110 1.00 66.00 179 ASP A C 1
ATOM 1434 O O . ASP A 1 179 ? -3.695 -19.383 10.977 1.00 66.00 179 ASP A O 1
ATOM 1438 N N . GLY A 1 180 ? -5.805 -18.890 10.418 1.00 63.94 180 GLY A N 1
ATOM 1439 C CA . GLY A 1 180 ? -6.349 -18.989 11.772 1.00 63.94 180 GLY A CA 1
ATOM 1440 C C . GLY A 1 180 ? -5.951 -17.848 12.710 1.00 63.94 180 GLY A C 1
ATOM 1441 O O . GLY A 1 180 ? -6.268 -17.907 13.895 1.00 63.94 180 GLY A O 1
ATOM 1442 N N . LYS A 1 181 ? -5.282 -16.794 12.227 1.00 73.31 181 LYS A N 1
ATOM 1443 C CA . LYS A 1 181 ? -4.936 -15.641 13.070 1.00 73.31 181 LYS A CA 1
ATOM 1444 C C . LYS A 1 181 ? -6.100 -14.666 13.181 1.00 73.31 181 LYS A C 1
ATOM 1446 O O . LYS A 1 181 ? -6.556 -14.107 12.178 1.00 73.31 181 LYS A O 1
ATOM 1451 N N . ILE A 1 182 ? -6.526 -14.410 14.414 1.00 79.00 182 ILE A N 1
ATOM 1452 C CA . ILE A 1 182 ? -7.537 -13.412 14.762 1.00 79.00 182 ILE A CA 1
ATOM 1453 C C . ILE A 1 182 ? -6.838 -12.285 15.518 1.00 79.00 182 ILE A C 1
ATOM 1455 O O . ILE A 1 182 ? -6.252 -12.498 16.576 1.00 79.00 182 ILE A O 1
ATOM 1459 N N . ASN A 1 183 ? -6.900 -11.068 14.985 1.00 80.19 183 ASN A N 1
ATOM 1460 C CA . ASN A 1 183 ? -6.376 -9.889 15.666 1.00 80.19 183 ASN A CA 1
ATOM 1461 C C . ASN A 1 183 ? -7.513 -8.914 15.963 1.00 80.19 183 ASN A C 1
ATOM 1463 O O . ASN A 1 183 ? -8.137 -8.392 15.034 1.00 80.19 183 ASN A O 1
ATOM 1467 N N . ASN A 1 184 ? -7.761 -8.699 17.250 1.00 84.06 184 ASN A N 1
ATOM 1468 C CA . ASN A 1 184 ? -8.670 -7.709 17.796 1.00 84.06 184 ASN A CA 1
ATOM 1469 C C . ASN A 1 184 ? -7.864 -6.479 18.216 1.00 84.06 184 ASN A C 1
ATOM 1471 O O . ASN A 1 184 ? -6.897 -6.571 18.971 1.00 84.06 184 ASN A O 1
ATOM 1475 N N . CYS A 1 185 ? -8.283 -5.310 17.762 1.00 84.56 185 CYS A N 1
ATOM 1476 C CA . CYS A 1 185 ? -7.681 -4.044 18.138 1.00 84.56 185 CYS A CA 1
ATOM 1477 C C . CYS A 1 185 ? -8.751 -3.145 18.743 1.00 84.56 185 CYS A C 1
ATOM 1479 O O . CYS A 1 185 ? -9.835 -3.026 18.173 1.00 84.56 185 CYS A O 1
ATOM 1481 N N . TYR A 1 186 ? -8.420 -2.475 19.843 1.00 88.00 186 TYR A N 1
ATOM 1482 C CA . TYR A 1 186 ? -9.218 -1.394 20.416 1.00 88.00 186 TYR A CA 1
ATOM 1483 C C . TYR A 1 186 ? -8.446 -0.078 20.340 1.00 88.00 186 TYR A C 1
ATOM 1485 O O . TYR A 1 186 ? -7.240 -0.065 20.578 1.00 88.00 186 TYR A O 1
ATOM 1493 N N . ALA A 1 187 ? -9.119 1.023 20.013 1.00 84.88 187 ALA A N 1
ATOM 1494 C CA . ALA A 1 187 ? -8.507 2.348 20.055 1.00 84.88 187 ALA A CA 1
ATOM 1495 C C . ALA A 1 187 ? -8.285 2.778 21.512 1.00 84.88 187 ALA A C 1
ATOM 1497 O O . ALA A 1 187 ? -9.130 2.516 22.369 1.00 84.88 187 ALA A O 1
ATOM 1498 N N . GLN A 1 188 ? -7.170 3.439 21.814 1.00 82.69 188 GLN A N 1
ATOM 1499 C CA . GLN A 1 188 ? -6.804 3.842 23.173 1.00 82.69 188 GLN A CA 1
ATOM 1500 C C . GLN A 1 188 ? -7.827 4.813 23.776 1.00 82.69 188 GLN A C 1
ATOM 1502 O O . GLN A 1 188 ? -8.032 4.822 24.989 1.00 82.69 188 GLN A O 1
ATOM 1507 N N . GLU A 1 189 ? -8.526 5.581 22.942 1.00 82.62 189 GLU A N 1
ATOM 1508 C CA . GLU A 1 189 ? -9.620 6.471 23.326 1.00 82.62 189 GLU A CA 1
ATOM 1509 C C . GLU A 1 189 ? -10.774 5.733 24.004 1.00 82.62 189 GLU A C 1
ATOM 1511 O O . GLU A 1 189 ? -11.496 6.357 24.777 1.00 82.62 189 GLU A O 1
ATOM 1516 N N . ILE A 1 190 ? -10.914 4.414 23.811 1.00 84.31 190 ILE A N 1
ATOM 1517 C CA . ILE A 1 190 ? -11.904 3.608 24.540 1.00 84.31 190 ILE A CA 1
ATOM 1518 C C . ILE A 1 190 ? -11.689 3.667 26.060 1.00 84.31 190 ILE A C 1
ATOM 1520 O O . ILE A 1 190 ? -12.643 3.527 26.817 1.00 84.31 190 ILE A O 1
ATOM 1524 N N . LEU A 1 191 ? -10.449 3.901 26.512 1.00 84.69 191 LEU A N 1
ATOM 1525 C CA . LEU A 1 191 ? -10.092 4.018 27.929 1.00 84.69 191 LEU A CA 1
ATOM 1526 C C . LEU A 1 191 ? -10.480 5.373 28.533 1.00 84.69 191 LEU A C 1
ATOM 1528 O O . LEU A 1 191 ? -10.456 5.522 29.751 1.00 84.69 191 LEU A O 1
ATOM 1532 N N . LYS A 1 192 ? -10.789 6.367 27.692 1.00 84.31 192 LYS A N 1
ATOM 1533 C CA . LYS A 1 192 ? -11.216 7.708 28.115 1.00 84.31 192 LYS A CA 1
ATOM 1534 C C . LYS A 1 192 ? -12.736 7.816 28.259 1.00 84.31 192 LYS A C 1
ATOM 1536 O O . LYS A 1 192 ? -13.227 8.833 28.740 1.00 84.31 192 LYS A O 1
ATOM 1541 N N . LEU A 1 193 ? -13.471 6.804 27.802 1.00 83.31 193 LEU A N 1
ATOM 1542 C CA . LEU A 1 193 ? -14.923 6.744 27.914 1.00 83.31 193 LEU A CA 1
ATOM 1543 C C . LEU A 1 193 ? -15.340 6.372 29.338 1.00 83.31 193 LEU A C 1
ATOM 1545 O O . LEU A 1 193 ? -14.578 5.763 30.088 1.00 83.31 193 LEU A O 1
ATOM 1549 N N . ASP A 1 194 ? -16.576 6.705 29.702 1.00 89.56 194 ASP A N 1
ATOM 1550 C CA . ASP A 1 194 ? -17.163 6.189 30.932 1.00 89.56 194 ASP A CA 1
ATOM 1551 C C . ASP A 1 194 ? -17.337 4.660 30.863 1.00 89.56 194 ASP A C 1
ATOM 1553 O O . ASP A 1 194 ? -17.416 4.054 29.789 1.00 89.56 194 ASP A O 1
ATOM 1557 N N . ALA A 1 195 ? -17.417 4.028 32.036 1.00 85.69 195 ALA A N 1
ATOM 1558 C CA . ALA A 1 195 ? -17.460 2.573 32.151 1.00 85.69 195 ALA A CA 1
ATOM 1559 C C . ALA A 1 195 ? -18.653 1.940 31.412 1.00 85.69 195 ALA A C 1
ATOM 1561 O O . ALA A 1 195 ? -18.541 0.825 30.900 1.00 85.69 195 ALA A O 1
ATOM 1562 N N . GLN A 1 196 ? -19.790 2.638 31.326 1.00 88.25 196 GLN A N 1
ATOM 1563 C CA . GLN A 1 196 ? -20.979 2.122 30.655 1.00 88.25 196 GLN A CA 1
ATOM 1564 C C . GLN A 1 196 ? -20.818 2.169 29.131 1.00 88.25 196 GLN A C 1
ATOM 1566 O O . GLN A 1 196 ? -21.126 1.184 28.450 1.00 88.25 196 GLN A O 1
ATOM 1571 N N . ALA A 1 197 ? -20.299 3.270 28.586 1.00 83.19 197 ALA A N 1
ATOM 1572 C CA . ALA A 1 197 ? -19.989 3.391 27.164 1.00 83.19 197 ALA A CA 1
ATOM 1573 C C . ALA A 1 197 ? -18.907 2.389 26.730 1.00 83.19 197 ALA A C 1
ATOM 1575 O O . ALA A 1 197 ? -19.084 1.685 25.733 1.00 83.19 197 ALA A O 1
ATOM 1576 N N . GLN A 1 198 ? -17.834 2.254 27.515 1.00 86.00 198 GLN A N 1
ATOM 1577 C CA . GLN A 1 198 ? -16.773 1.275 27.277 1.00 86.00 198 GLN A CA 1
ATOM 1578 C C . GLN A 1 198 ? -17.331 -0.153 27.206 1.00 86.00 198 GLN A C 1
ATOM 1580 O O . GLN A 1 198 ? -17.081 -0.871 26.234 1.00 86.00 198 GLN A O 1
ATOM 1585 N N . GLN A 1 199 ? -18.123 -0.553 28.204 1.00 89.50 199 GLN A N 1
ATOM 1586 C CA . GLN A 1 199 ? -18.718 -1.887 28.263 1.00 89.50 199 GLN A CA 1
ATOM 1587 C C . GLN A 1 199 ? -19.648 -2.145 27.072 1.00 89.50 199 GLN A C 1
ATOM 1589 O O . GLN A 1 199 ? -19.581 -3.203 26.446 1.00 89.50 199 GLN A O 1
ATOM 1594 N N . THR A 1 200 ? -20.464 -1.155 26.706 1.00 88.94 200 THR A N 1
ATOM 1595 C CA . THR A 1 200 ? -21.387 -1.253 25.568 1.00 88.94 200 THR A CA 1
ATOM 1596 C C . THR A 1 200 ? -20.639 -1.492 24.255 1.00 88.94 200 THR A C 1
ATOM 1598 O O . THR A 1 200 ? -21.036 -2.350 23.466 1.00 88.94 200 THR A O 1
ATOM 1601 N N . ILE A 1 201 ? -19.536 -0.772 24.021 1.00 86.12 201 ILE A N 1
ATOM 1602 C CA . ILE A 1 201 ? -18.711 -0.932 22.815 1.00 86.12 201 ILE A CA 1
ATOM 1603 C C . ILE A 1 201 ? -18.086 -2.328 22.765 1.00 86.12 201 ILE A C 1
ATOM 1605 O O . ILE A 1 201 ? -18.152 -2.984 21.725 1.00 86.12 201 ILE A O 1
ATOM 1609 N N . ILE A 1 202 ? -17.518 -2.804 23.877 1.00 88.56 202 ILE A N 1
ATOM 1610 C CA . ILE A 1 202 ? -16.907 -4.139 23.961 1.00 88.56 202 ILE A CA 1
ATOM 1611 C C . ILE A 1 202 ? -17.955 -5.228 23.695 1.00 88.56 202 ILE A C 1
ATOM 1613 O O . ILE A 1 202 ? -17.716 -6.148 22.912 1.00 88.56 202 ILE A O 1
ATOM 1617 N N . GLU A 1 203 ? -19.139 -5.122 24.296 1.00 90.69 203 GLU A N 1
ATOM 1618 C CA . GLU A 1 203 ? -20.224 -6.086 24.093 1.00 90.69 203 GLU A CA 1
ATOM 1619 C C . GLU A 1 203 ? -20.741 -6.096 22.655 1.00 90.69 203 GLU A C 1
ATOM 1621 O O . GLU A 1 203 ? -20.936 -7.168 22.072 1.00 90.69 203 GLU A O 1
ATOM 1626 N N . LEU A 1 204 ? -20.960 -4.917 22.069 1.00 86.25 204 LEU A N 1
ATOM 1627 C CA . LEU A 1 204 ? -21.410 -4.794 20.686 1.00 86.25 204 LEU A CA 1
ATOM 1628 C C . LEU A 1 204 ? -20.366 -5.368 19.722 1.00 86.25 204 LEU A C 1
ATOM 1630 O O . LEU A 1 204 ? -20.718 -6.109 18.803 1.00 86.25 204 LEU A O 1
ATOM 1634 N N . HIS A 1 205 ? -19.087 -5.081 19.966 1.00 87.94 205 HIS A N 1
ATOM 1635 C CA . HIS A 1 205 ? -17.984 -5.610 19.177 1.00 87.94 205 HIS A CA 1
ATOM 1636 C C . HIS A 1 205 ? -17.914 -7.139 19.255 1.00 87.94 205 HIS A C 1
ATOM 1638 O O . HIS A 1 205 ? -17.907 -7.794 18.216 1.00 87.94 205 HIS A O 1
ATOM 1644 N N . ASN A 1 206 ? -17.978 -7.720 20.457 1.00 87.88 206 ASN A N 1
ATOM 1645 C CA . ASN A 1 206 ? -17.984 -9.174 20.646 1.00 87.88 206 ASN A CA 1
ATOM 1646 C C . ASN A 1 206 ? -19.166 -9.852 19.938 1.00 87.88 206 ASN A C 1
ATOM 1648 O O . ASN A 1 206 ? -18.991 -10.883 19.287 1.00 87.88 206 ASN A O 1
ATOM 1652 N N . LYS A 1 207 ? -20.367 -9.261 19.996 1.00 86.12 207 LYS A N 1
ATOM 1653 C CA . LYS A 1 207 ? -21.525 -9.753 19.227 1.00 86.12 207 LYS A CA 1
ATOM 1654 C C . LYS A 1 207 ? -21.262 -9.708 17.721 1.00 86.12 207 LYS A C 1
ATOM 1656 O O . LYS A 1 207 ? -21.613 -10.652 17.014 1.00 86.12 207 LYS A O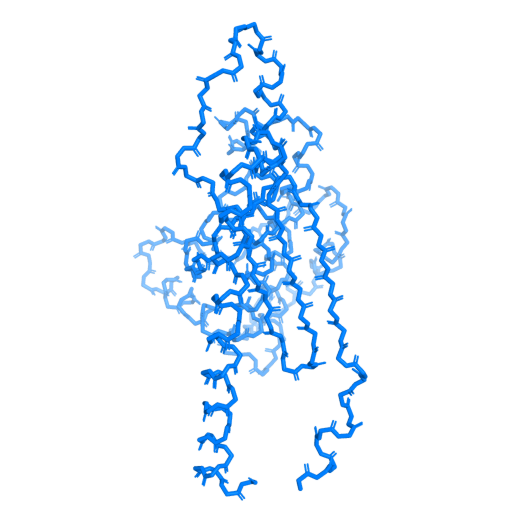 1
ATOM 1661 N N . GLY A 1 208 ? -20.629 -8.638 17.242 1.00 81.00 208 GLY A N 1
ATOM 1662 C CA . GLY A 1 208 ? -20.203 -8.493 15.852 1.00 81.00 208 GLY A CA 1
ATOM 1663 C C . GLY A 1 208 ? -19.197 -9.562 15.421 1.00 81.00 208 GLY A C 1
ATOM 1664 O O . GLY A 1 208 ? -19.371 -10.149 14.356 1.00 81.00 208 GLY A O 1
ATOM 1665 N N . ILE A 1 209 ? -18.201 -9.872 16.261 1.00 84.25 209 ILE A N 1
ATOM 1666 C CA . ILE A 1 209 ? -17.218 -10.939 16.008 1.00 84.25 209 ILE A CA 1
ATOM 1667 C C . ILE A 1 209 ? -17.923 -12.282 15.835 1.00 84.25 209 ILE A C 1
ATOM 1669 O O . ILE A 1 209 ? -17.728 -12.933 14.815 1.00 84.25 209 ILE A O 1
ATOM 1673 N N . LEU A 1 210 ? -18.783 -12.670 16.781 1.00 83.56 210 LEU A N 1
ATOM 1674 C CA . LEU A 1 210 ? -19.494 -13.953 16.733 1.00 83.56 210 LEU A CA 1
ATOM 1675 C C . LEU A 1 210 ? -20.385 -14.073 15.487 1.00 83.56 210 LEU A C 1
ATOM 1677 O O . LEU A 1 210 ? -20.447 -15.122 14.842 1.00 83.56 210 LEU A O 1
ATOM 1681 N N . ALA A 1 211 ? -21.073 -12.988 15.121 1.00 79.00 211 ALA A N 1
ATOM 1682 C CA . ALA A 1 211 ? -21.873 -12.946 13.902 1.00 79.00 211 ALA A CA 1
ATOM 1683 C C . ALA A 1 211 ? -20.999 -13.066 12.641 1.00 79.00 211 ALA A C 1
ATOM 1685 O O . ALA A 1 211 ? -21.337 -13.824 11.729 1.00 79.00 211 ALA A O 1
ATOM 1686 N N . GLY A 1 212 ? -19.869 -12.355 12.602 1.00 77.00 212 GLY A N 1
ATOM 1687 C CA . GLY A 1 212 ? -18.916 -12.376 11.496 1.00 77.00 212 GLY A CA 1
ATOM 1688 C C . GLY A 1 212 ? -18.231 -13.730 11.330 1.00 77.00 212 GLY A C 1
ATOM 1689 O O . GLY A 1 212 ? -18.142 -14.232 10.214 1.00 77.00 212 GLY A O 1
ATOM 1690 N N . GLU A 1 213 ? -17.821 -14.367 12.425 1.00 79.06 213 GLU A N 1
ATOM 1691 C CA . GLU A 1 213 ? -17.262 -15.719 12.436 1.00 79.06 213 GLU A CA 1
ATOM 1692 C C . GLU A 1 213 ? -18.250 -16.717 11.826 1.00 79.06 213 GLU A C 1
ATOM 1694 O O . GLU A 1 213 ? -17.888 -17.495 10.941 1.00 79.06 213 GLU A O 1
ATOM 1699 N N . LYS A 1 214 ? -19.521 -16.658 12.234 1.00 79.62 214 LYS A N 1
ATOM 1700 C CA . LYS A 1 214 ? -20.572 -17.514 11.677 1.00 79.62 214 LYS A CA 1
ATOM 1701 C C . LYS A 1 214 ? -20.743 -17.301 10.169 1.00 79.62 214 LYS A C 1
ATOM 1703 O O . LYS A 1 214 ? -20.866 -18.278 9.431 1.00 79.62 214 LYS A O 1
ATOM 1708 N N . GLN A 1 215 ? -20.741 -16.050 9.705 1.00 77.38 215 GLN A N 1
ATOM 1709 C CA . GLN A 1 215 ? -20.834 -15.723 8.277 1.00 77.38 215 GLN A CA 1
ATOM 1710 C C . GLN A 1 215 ? -19.616 -16.227 7.493 1.00 77.38 215 GLN A C 1
ATOM 1712 O O . GLN A 1 215 ? -19.778 -16.816 6.425 1.00 77.38 215 GLN A O 1
ATOM 1717 N N . TRP A 1 216 ? -18.410 -16.059 8.038 1.00 77.81 216 TRP A N 1
ATOM 1718 C CA . TRP A 1 216 ? -17.169 -16.549 7.439 1.00 77.81 216 TRP A CA 1
ATOM 1719 C C . TRP A 1 216 ? -17.155 -18.069 7.296 1.00 77.81 216 TRP A C 1
ATOM 1721 O O . TRP A 1 216 ? -16.853 -18.575 6.216 1.00 77.81 216 TRP A O 1
ATOM 1731 N N . HIS A 1 217 ? -17.555 -18.804 8.335 1.00 78.44 217 HIS A N 1
ATOM 1732 C CA . HIS A 1 217 ? -17.676 -20.262 8.273 1.00 78.44 217 HIS A CA 1
ATOM 1733 C C . HIS A 1 217 ? -18.691 -20.713 7.217 1.00 78.44 217 HIS A C 1
ATOM 1735 O O . HIS A 1 217 ? -18.431 -21.651 6.464 1.00 78.44 217 HIS A O 1
ATOM 1741 N N . GLN A 1 218 ? -19.839 -20.036 7.123 1.00 79.31 218 GLN A N 1
ATOM 1742 C CA . GLN A 1 218 ? -20.845 -20.329 6.099 1.00 79.31 218 GLN A CA 1
ATOM 1743 C C . GLN A 1 218 ? -20.317 -20.067 4.685 1.00 79.31 218 GLN A C 1
ATOM 1745 O O . GLN A 1 218 ? -20.539 -20.881 3.790 1.00 79.31 218 GLN A O 1
ATOM 1750 N N . PHE A 1 219 ? -19.596 -18.963 4.489 1.00 77.56 219 PHE A N 1
ATOM 1751 C CA . PHE A 1 219 ? -18.998 -18.601 3.209 1.00 77.56 219 PHE A CA 1
ATOM 1752 C C . PHE A 1 219 ? -17.902 -19.583 2.777 1.00 77.56 219 PHE A C 1
ATOM 1754 O O . PHE A 1 219 ? -17.929 -20.069 1.647 1.00 77.56 219 PHE A O 1
ATOM 1761 N N . LEU A 1 220 ? -16.985 -19.944 3.677 1.00 78.44 220 LEU A N 1
ATOM 1762 C CA . LEU A 1 220 ? -15.966 -20.965 3.412 1.00 78.44 220 LEU A CA 1
ATOM 1763 C C . LEU A 1 220 ? -16.610 -22.318 3.100 1.00 78.44 220 LEU A C 1
ATOM 1765 O O . LEU A 1 220 ? -16.262 -22.952 2.106 1.00 78.44 220 LEU A O 1
ATOM 1769 N N . GLY A 1 221 ? -17.614 -22.721 3.885 1.00 80.62 221 GLY A N 1
ATOM 1770 C CA . GLY A 1 221 ? -18.385 -23.934 3.622 1.00 80.62 221 GLY A CA 1
ATOM 1771 C C . GLY A 1 221 ? -19.085 -23.916 2.259 1.00 80.62 221 GLY A C 1
ATOM 1772 O O . GLY A 1 221 ? -19.177 -24.953 1.604 1.00 80.62 221 GLY A O 1
ATOM 1773 N N . PHE A 1 222 ? -19.556 -22.753 1.802 1.00 83.25 222 PHE A N 1
ATOM 1774 C CA . PHE A 1 222 ? -20.124 -22.583 0.465 1.00 83.25 222 PHE A CA 1
ATOM 1775 C C . PHE A 1 222 ? -19.067 -22.727 -0.638 1.00 83.25 222 PHE A C 1
ATOM 1777 O O . PHE A 1 222 ? -19.305 -23.456 -1.602 1.00 83.25 222 PHE A O 1
ATOM 1784 N N . ILE A 1 223 ? -17.900 -22.086 -0.499 1.00 79.12 223 ILE A N 1
ATOM 1785 C CA . ILE A 1 223 ? -16.798 -22.192 -1.470 1.00 79.12 223 ILE A CA 1
ATOM 1786 C C . ILE A 1 223 ? -16.365 -23.650 -1.625 1.00 79.12 223 ILE A C 1
ATOM 1788 O O . ILE A 1 223 ? -16.335 -24.153 -2.744 1.00 79.12 223 ILE A O 1
ATOM 1792 N N . LEU A 1 224 ? -16.094 -24.344 -0.518 1.00 79.19 224 LEU A N 1
ATOM 1793 C CA . LEU A 1 224 ? 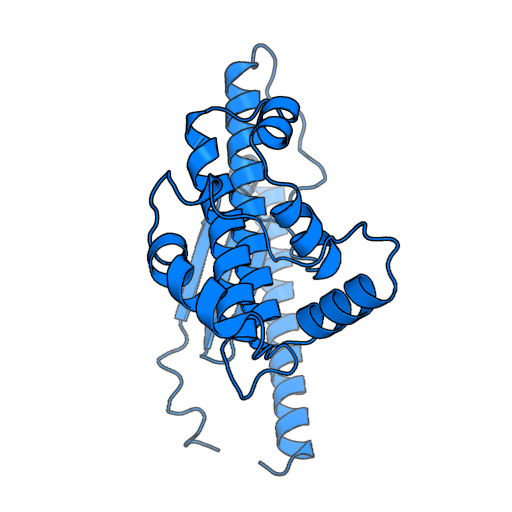-15.635 -25.737 -0.538 1.00 79.19 224 LEU A CA 1
ATOM 1794 C C . LEU A 1 224 ? -16.632 -26.652 -1.264 1.00 79.19 224 LEU A C 1
ATOM 1796 O O . LEU A 1 224 ? -16.269 -27.357 -2.204 1.00 79.19 224 LEU A O 1
ATOM 1800 N N . LYS A 1 225 ? -17.926 -26.524 -0.938 1.00 83.31 225 LYS A N 1
ATOM 1801 C CA . LYS A 1 225 ? -19.003 -27.248 -1.634 1.00 83.31 225 LYS A CA 1
ATOM 1802 C C . LYS A 1 225 ? -19.082 -26.925 -3.125 1.00 83.31 225 LYS A C 1
ATOM 1804 O O . LYS A 1 225 ? -19.385 -27.807 -3.919 1.00 83.31 225 LYS A O 1
ATOM 1809 N N . THR A 1 226 ? -18.847 -25.671 -3.502 1.00 80.38 226 THR A N 1
ATOM 1810 C CA . THR A 1 226 ? -18.966 -25.211 -4.895 1.00 80.38 226 THR A CA 1
ATOM 1811 C C . THR A 1 226 ? -17.806 -25.700 -5.759 1.00 80.38 226 THR A C 1
ATOM 1813 O O . THR A 1 226 ? -18.012 -26.036 -6.922 1.00 80.38 226 THR A O 1
ATOM 1816 N N . PHE A 1 227 ? -16.597 -25.771 -5.201 1.00 76.00 227 PHE A N 1
ATOM 1817 C CA . PHE A 1 227 ? -15.394 -26.191 -5.927 1.00 76.00 227 PHE A CA 1
ATOM 1818 C C . PHE A 1 227 ? -15.048 -27.678 -5.758 1.00 76.00 227 PHE A C 1
ATOM 1820 O O . PHE A 1 227 ? -14.035 -28.122 -6.292 1.00 76.00 227 PHE A O 1
ATOM 1827 N N . ASN A 1 228 ? -15.915 -28.453 -5.096 1.00 56.97 228 ASN A N 1
ATOM 1828 C CA . ASN A 1 228 ? -15.771 -29.897 -4.882 1.00 56.97 228 ASN A CA 1
ATOM 1829 C C . ASN A 1 228 ? -14.419 -30.272 -4.234 1.00 56.97 228 ASN A C 1
ATOM 1831 O O . ASN A 1 228 ? -13.772 -31.239 -4.641 1.00 56.97 228 ASN A O 1
ATOM 1835 N N . ILE A 1 229 ? -14.006 -29.460 -3.251 1.00 52.00 229 ILE A N 1
ATOM 1836 C CA . ILE A 1 229 ? -12.864 -29.691 -2.349 1.00 52.00 229 ILE A CA 1
ATOM 1837 C C . ILE A 1 229 ? -13.406 -30.114 -0.983 1.00 52.00 229 ILE A C 1
ATOM 1839 O O . ILE A 1 229 ? -14.344 -29.440 -0.494 1.00 52.00 229 ILE A O 1
#

Foldseek 3Di:
DCPVVVQLPPQAEAEEEDQADDDDPDDLLVLCQVLCPLDPVVCVVVVFDPVCNLVSVLLNLVLQLVLLVLCQDPVHPNPDPVCNVVSVVCNVVSVDSDPPNVVPDRPQQNSPDPDPVSVVSVVSQCVPVVSSVVSSVSSVSVVVSVVVRVVVVVVVPDDDDDDDDPPPGDQWDWDADPSSYIYIYGHPCLVVDPPVSSVVSVVVVVVVVVVVVVVVVVVVVVVCVVVVD

Radius of gyration: 22.09 Å; chains: 1; bounding box: 44×58×56 Å

Secondary structure (DSSP, 8-state):
--TTTTTS-S-EEEEEEES--------HHHHHHHHHT-SHHHHHHTT--HHHHHHHHHHHHHHHHHHHHHHH-TTSTT--HHHHHHHHHHHHHHHS--GGGGGSPP-SPPTT---HHHHHHHHHHTT-HHHHHHHHHHHHHHHHHHHHHHHHHHHHH--S-S----TT---EEEEE-TTSEEEEEEEGGGGGS-HHHHHHHHHHHHHHHHHHHHHHHHHHHHHHHHHT-